Protein AF-A0A6I7LZE7-F1 (afdb_monomer)

Nearest PDB structures (foldseek):
  1yo7-assembly2_B  TM=4.443E-01  e=3.406E+00  Escherichia coli
  7uwd-assembly1_i  TM=3.257E-01  e=2.555E+00  Citrus x limon
  7uzf-assembly1_k  TM=2.254E-01  e=1.281E+00  Rattus norvegicus
  7n6g-assembly1_3I  TM=3.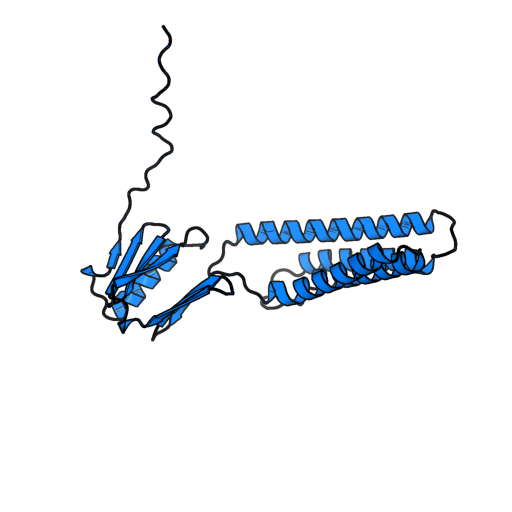207E-01  e=9.055E+00  Chlamydomonas reinhardtii

Sequence (224 aa):
MIFSDPARRKRAELLRHIQHALAALLLILAGYDGLASAAHRSLILSVLQIIIGSILIAIVILEKLRRHEGNGAFPLIDTGAAAMLVVEGLNRALHGSHIIQYLYYLTGILTFVMGFYFPRISFRRHFRLDNISLYYRKNPFKTFQIEWKKIKSISYNGFDILIADNIDRKFDINLKKTYDNDDICRRLFEFASTRGLDADQLIIEKTPHLDHAEAADDLLPSSQ

Solvent-accessible surface area (backbone atoms only — not comparable to full-atom values): 12570 Å² total; per-residue (Å²): 112,86,58,59,50,66,66,63,46,54,51,54,54,48,52,50,52,51,54,51,46,52,51,22,50,51,35,29,51,52,12,50,51,46,63,69,45,84,62,76,88,43,54,71,54,20,52,48,32,31,52,51,16,51,50,40,44,51,43,52,51,51,54,70,65,56,71,86,76,82,84,81,77,75,56,56,61,32,52,43,52,19,54,50,27,44,51,53,17,54,53,39,55,79,68,69,48,72,70,63,20,55,52,38,35,49,50,13,52,51,44,30,50,43,38,64,42,49,80,70,54,60,66,57,51,41,58,41,86,53,100,61,30,46,34,39,28,73,38,88,90,44,75,46,74,47,46,58,92,43,54,56,33,43,36,37,48,88,42,37,36,41,36,28,31,75,84,71,48,76,45,82,46,76,35,80,76,45,49,59,50,65,61,53,48,52,53,50,52,56,57,38,46,78,69,71,50,52,73,88,35,52,39,74,47,75,65,75,79,74,66,83,77,70,80,73,74,83,75,70,79,84,82,127

Foldseek 3Di:
DFFFDPVVVVVVVVVLLVVLLVVLVVLLVVLVVVVVPPPPPPVVLSVVSNVLSVQLNVVSVVVVVPPDDDDDDQLSNLVSQLVNLCSVLVVVVVVPPVPVSVVSNVVSVVSNCCSRCVVVQPQGFDWDDDLFWTWTDNGSVDIDIDGLVQWQAWEDAPQWIWTQGPVRDIDIDGNPRGPCPVVVLVVVVVSSVVVPDDPVRYHYPPPPPPPPVPPPPPPDDDDD

Radius of gyration: 26.71 Å; Cα contacts (8 Å, |Δi|>4): 255; chains: 1; bounding box: 59×41×75 Å

Secondary structure (DSSP, 8-state):
-----HHHHHHHHHHHHHHH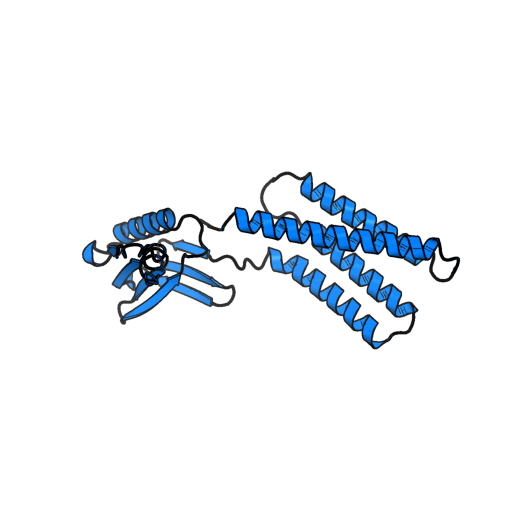HHHHHHHHHHHHHHHHS--GGGHHHHHHHHHHHHHHHHHHHHHHHS----S----HHHHHHHHHHHHHHHHHHHTT-HHHHHHHHHHHHHHHHHHHHTTTS----EEEE-SSEEEEEEETTEEEEEEGGGEEEEEEETTEEEEEETT--EEEEE-TTSS-HHHHHHHHHHHHHTTT--GGGEEE-------TTSTTSTT-----

Mean predicted aligned error: 12.11 Å

pLDDT: mean 76.32, std 13.71, range [42.06, 96.56]

Structure (mmCIF, N/CA/C/O backbone):
data_AF-A0A6I7LZE7-F1
#
_entry.id   AF-A0A6I7LZE7-F1
#
loop_
_atom_site.group_PDB
_atom_site.id
_atom_site.type_symbol
_atom_site.label_atom_id
_atom_site.label_alt_id
_atom_site.label_comp_id
_atom_site.label_asym_id
_atom_site.label_entity_id
_atom_site.label_seq_id
_atom_site.pdbx_PDB_ins_code
_atom_site.Cartn_x
_atom_site.Cartn_y
_atom_site.Cartn_z
_atom_site.occupancy
_atom_site.B_iso_or_equiv
_atom_site.auth_seq_id
_atom_site.auth_comp_id
_atom_site.auth_asym_id
_atom_site.auth_atom_id
_atom_site.pdbx_PDB_model_num
ATOM 1 N N . MET A 1 1 ? -16.130 2.995 6.672 1.00 46.50 1 MET A N 1
ATOM 2 C CA . MET A 1 1 ? -15.294 4.173 6.348 1.00 46.50 1 MET A CA 1
ATOM 3 C C . MET A 1 1 ? -13.833 3.735 6.387 1.00 46.50 1 MET A C 1
ATOM 5 O O . MET A 1 1 ? -13.516 2.909 7.229 1.00 46.50 1 MET A O 1
ATOM 9 N N . ILE A 1 2 ? -12.972 4.162 5.453 1.00 49.47 2 ILE A N 1
ATOM 10 C CA . ILE A 1 2 ? -11.587 3.654 5.337 1.00 49.47 2 ILE A CA 1
ATOM 11 C C . ILE A 1 2 ? -10.608 4.788 5.658 1.00 49.47 2 ILE A C 1
ATOM 13 O O . ILE A 1 2 ? -10.531 5.744 4.894 1.00 49.47 2 ILE A O 1
ATOM 17 N N . PHE A 1 3 ? -9.836 4.657 6.740 1.00 53.44 3 PHE A N 1
ATOM 18 C CA . PHE A 1 3 ? -8.863 5.663 7.177 1.00 53.44 3 PHE A CA 1
ATOM 19 C C . PHE A 1 3 ? -7.431 5.230 6.838 1.00 53.44 3 PHE A C 1
ATOM 21 O O . PHE A 1 3 ? -7.022 4.096 7.085 1.00 53.44 3 PHE A O 1
ATOM 28 N N . SER A 1 4 ? -6.655 6.124 6.233 1.00 56.72 4 SER A N 1
ATOM 29 C CA . SER A 1 4 ? -5.259 5.880 5.857 1.00 56.72 4 SER A CA 1
ATOM 30 C C . SER A 1 4 ? -4.510 7.200 5.730 1.00 56.72 4 SER A C 1
ATOM 32 O O . SER A 1 4 ? -5.039 8.102 5.088 1.00 56.72 4 SER A O 1
ATOM 34 N N . ASP A 1 5 ? -3.287 7.273 6.260 1.00 63.62 5 ASP A N 1
ATOM 35 C CA . ASP A 1 5 ? -2.417 8.458 6.221 1.00 63.62 5 ASP A CA 1
ATOM 36 C C . ASP A 1 5 ? -2.189 8.961 4.771 1.00 63.62 5 ASP A C 1
ATOM 38 O O . ASP A 1 5 ? -1.514 8.285 3.978 1.00 63.62 5 ASP A O 1
ATOM 42 N N . PRO A 1 6 ? -2.749 10.127 4.390 1.00 67.44 6 PRO A N 1
ATOM 43 C CA . PRO A 1 6 ? -2.637 10.653 3.033 1.00 67.44 6 PRO A CA 1
ATOM 44 C C . PRO A 1 6 ? -1.221 11.159 2.709 1.00 67.44 6 PRO A C 1
ATOM 46 O O . PRO A 1 6 ? -0.825 11.141 1.543 1.00 67.44 6 PRO A O 1
ATOM 49 N N . ALA A 1 7 ? -0.429 11.566 3.707 1.00 68.25 7 ALA A N 1
ATOM 50 C CA . ALA A 1 7 ? 0.912 12.108 3.498 1.00 68.25 7 ALA A CA 1
ATOM 51 C C . ALA A 1 7 ? 1.930 10.998 3.203 1.00 68.25 7 ALA A C 1
ATOM 53 O O . ALA A 1 7 ? 2.718 11.109 2.260 1.00 68.25 7 ALA A O 1
ATOM 54 N N . ARG A 1 8 ? 1.875 9.882 3.943 1.00 67.50 8 ARG A N 1
ATOM 55 C CA . ARG A 1 8 ? 2.703 8.697 3.642 1.00 67.50 8 ARG A CA 1
ATOM 56 C C . ARG A 1 8 ? 2.385 8.107 2.275 1.00 67.50 8 ARG A C 1
ATOM 58 O O . ARG A 1 8 ? 3.302 7.683 1.577 1.00 67.50 8 ARG A O 1
ATOM 65 N N . ARG A 1 9 ? 1.109 8.118 1.878 1.00 67.50 9 ARG A N 1
ATOM 66 C CA . ARG A 1 9 ? 0.682 7.681 0.542 1.00 67.50 9 ARG A CA 1
ATOM 67 C C . ARG A 1 9 ? 1.319 8.513 -0.553 1.00 67.50 9 ARG A C 1
ATOM 69 O O . ARG A 1 9 ? 1.987 7.944 -1.405 1.00 67.50 9 ARG A O 1
ATOM 76 N N . LYS A 1 10 ? 1.200 9.840 -0.464 1.00 71.75 10 LYS A N 1
ATOM 77 C CA . LYS A 1 10 ? 1.808 10.751 -1.441 1.00 71.75 10 LYS A CA 1
ATOM 78 C C . LYS A 1 10 ? 3.319 10.543 -1.555 1.00 71.75 10 LYS A C 1
ATOM 80 O O . LYS A 1 10 ? 3.842 10.532 -2.662 1.00 71.75 10 LYS A O 1
ATOM 85 N N . ARG A 1 11 ? 4.023 10.327 -0.435 1.00 73.31 11 ARG A N 1
ATOM 86 C CA . ARG A 1 11 ? 5.474 10.052 -0.444 1.00 73.31 11 ARG A CA 1
ATOM 87 C C . ARG A 1 11 ? 5.819 8.714 -1.099 1.00 73.31 11 ARG A C 1
ATOM 89 O O . ARG A 1 11 ? 6.715 8.673 -1.932 1.00 73.31 11 ARG A O 1
ATOM 96 N N . ALA A 1 12 ? 5.124 7.635 -0.742 1.00 72.75 12 ALA A N 1
ATOM 97 C CA . ALA A 1 12 ? 5.371 6.315 -1.324 1.00 72.75 12 ALA A CA 1
ATOM 98 C C . ALA A 1 12 ? 5.052 6.283 -2.829 1.00 72.75 12 ALA A C 1
ATOM 100 O O . ALA A 1 12 ? 5.802 5.710 -3.612 1.00 72.75 12 ALA A O 1
ATOM 101 N N . GLU A 1 13 ? 3.970 6.945 -3.231 1.00 73.94 13 GLU A N 1
ATOM 102 C CA . GLU A 1 13 ? 3.566 7.092 -4.627 1.00 73.94 13 GLU A CA 1
ATOM 103 C C . GLU A 1 13 ? 4.591 7.904 -5.430 1.00 73.94 13 GLU A C 1
ATOM 105 O O . GLU A 1 13 ? 5.007 7.481 -6.507 1.00 73.94 13 GLU A O 1
ATOM 110 N N . LEU A 1 14 ? 5.090 9.010 -4.865 1.00 75.00 14 LEU A N 1
ATOM 111 C CA . LEU A 1 14 ? 6.163 9.803 -5.465 1.00 75.00 14 LEU A CA 1
ATOM 112 C C . LEU A 1 14 ? 7.447 8.983 -5.650 1.00 75.00 14 LEU A C 1
ATOM 114 O O . LEU A 1 14 ? 8.025 8.998 -6.734 1.00 75.00 14 LEU A O 1
ATOM 118 N N . LEU A 1 15 ? 7.883 8.256 -4.615 1.00 76.00 15 LEU A N 1
ATOM 119 C CA . LEU A 1 15 ? 9.080 7.411 -4.687 1.00 76.00 15 LEU A CA 1
ATOM 120 C C . LEU A 1 15 ? 8.943 6.342 -5.773 1.00 76.00 15 LEU A C 1
ATOM 122 O O . LEU A 1 15 ? 9.879 6.131 -6.542 1.00 76.00 15 LEU A O 1
ATOM 126 N N . ARG A 1 16 ? 7.760 5.729 -5.889 1.00 74.81 16 ARG A N 1
ATOM 127 C CA . ARG A 1 16 ? 7.460 4.770 -6.953 1.00 74.81 16 ARG A CA 1
ATOM 128 C C . ARG A 1 16 ? 7.580 5.418 -8.336 1.00 74.81 16 ARG A C 1
ATOM 130 O O . ARG A 1 16 ? 8.282 4.889 -9.192 1.00 74.81 16 ARG A O 1
ATOM 137 N N . HIS A 1 17 ? 6.970 6.585 -8.551 1.00 74.75 17 HIS A N 1
ATOM 138 C CA . HIS A 1 17 ? 7.069 7.306 -9.828 1.00 74.75 17 HIS A CA 1
ATOM 139 C C . HIS A 1 17 ? 8.513 7.663 -10.195 1.00 74.75 17 HIS A C 1
ATOM 141 O O . HIS A 1 17 ? 8.907 7.488 -11.347 1.00 74.75 17 HIS A O 1
ATOM 147 N N . ILE A 1 18 ? 9.313 8.108 -9.222 1.00 76.12 18 ILE A N 1
ATOM 148 C CA . ILE A 1 18 ? 10.734 8.418 -9.428 1.00 76.12 18 ILE A CA 1
ATOM 149 C C . ILE A 1 18 ? 11.506 7.160 -9.836 1.00 76.12 18 ILE A C 1
ATOM 151 O O . ILE A 1 18 ? 12.268 7.202 -10.799 1.00 76.12 18 ILE A O 1
ATOM 155 N N . GLN A 1 19 ? 11.284 6.034 -9.151 1.00 76.19 19 GLN A N 1
ATOM 156 C CA . GLN A 1 19 ? 11.957 4.774 -9.462 1.00 76.19 19 GLN A CA 1
ATOM 157 C C . GLN A 1 19 ? 11.656 4.299 -10.892 1.00 76.19 19 GLN A C 1
ATOM 159 O O . GLN A 1 19 ? 12.574 3.906 -11.611 1.00 76.19 19 GLN A O 1
ATOM 164 N N . HIS A 1 20 ? 10.397 4.373 -11.336 1.00 74.75 20 HIS A N 1
ATOM 165 C CA . HIS A 1 20 ? 10.031 3.985 -12.703 1.00 74.75 20 HIS A CA 1
ATOM 166 C C . HIS A 1 20 ? 10.559 4.957 -13.759 1.00 74.75 20 HIS A C 1
ATOM 168 O O . HIS A 1 20 ? 11.027 4.510 -14.804 1.00 74.75 20 HIS A O 1
ATOM 174 N N . ALA A 1 21 ? 10.533 6.265 -13.491 1.00 77.00 21 ALA A N 1
ATOM 175 C CA . ALA A 1 21 ? 11.105 7.258 -14.396 1.00 77.00 21 ALA A CA 1
ATOM 176 C C . ALA A 1 21 ? 12.616 7.048 -14.578 1.00 77.00 21 ALA A C 1
ATOM 178 O O . ALA A 1 21 ? 13.113 7.109 -15.701 1.00 77.00 21 ALA A O 1
ATOM 179 N N . LEU A 1 22 ? 13.335 6.738 -13.492 1.00 77.62 22 LEU A N 1
ATOM 180 C CA . LEU A 1 22 ? 14.763 6.432 -13.541 1.00 77.62 22 LEU A CA 1
ATOM 181 C C . LEU A 1 22 ? 15.041 5.155 -14.345 1.00 77.62 22 LEU A C 1
ATOM 183 O O . LEU A 1 22 ? 15.927 5.153 -15.195 1.00 77.62 22 LEU A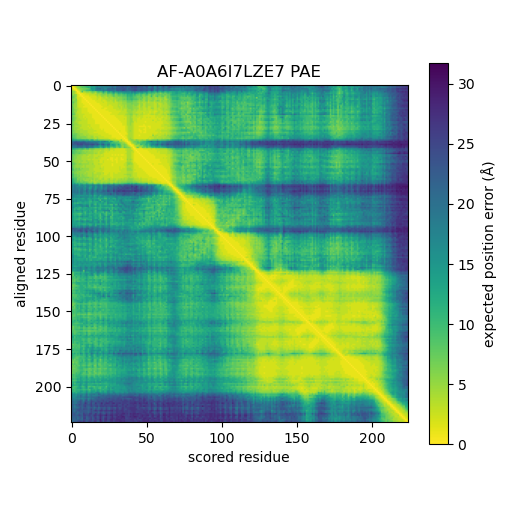 O 1
ATOM 187 N N . ALA A 1 23 ? 14.267 4.089 -14.119 1.00 77.44 23 ALA A N 1
ATOM 188 C CA . ALA A 1 23 ? 14.397 2.847 -14.878 1.00 77.44 23 ALA A CA 1
ATOM 189 C C . ALA A 1 23 ? 14.150 3.068 -16.381 1.00 77.44 23 ALA A C 1
ATOM 191 O O . ALA A 1 23 ? 14.946 2.631 -17.209 1.00 77.44 23 ALA A O 1
ATOM 192 N N . ALA A 1 24 ? 13.094 3.805 -16.733 1.00 78.75 24 ALA A N 1
ATOM 193 C CA . ALA A 1 24 ? 12.778 4.130 -18.119 1.00 78.75 24 ALA A CA 1
ATOM 194 C C . ALA A 1 24 ? 13.882 4.968 -18.785 1.00 78.75 24 ALA A C 1
ATOM 196 O O . ALA A 1 24 ? 14.253 4.696 -19.925 1.00 78.75 24 ALA A O 1
ATOM 197 N N . LEU A 1 25 ? 14.453 5.939 -18.065 1.00 82.50 25 LEU A N 1
ATOM 198 C CA . LEU A 1 25 ? 15.575 6.744 -18.550 1.00 82.50 25 LEU A CA 1
ATOM 199 C C . LEU A 1 25 ? 16.818 5.886 -18.819 1.00 82.50 25 LEU A C 1
ATOM 201 O O . LEU A 1 25 ? 17.429 6.014 -19.877 1.00 82.50 25 LEU A O 1
ATOM 205 N N . LEU A 1 26 ? 17.168 4.987 -17.894 1.00 80.75 26 LEU A N 1
ATOM 206 C CA . LEU A 1 26 ? 18.291 4.063 -18.072 1.00 80.75 26 LEU A CA 1
ATOM 207 C C . LEU A 1 26 ? 18.084 3.136 -19.278 1.00 80.75 26 LEU A C 1
ATOM 209 O O . LEU A 1 26 ? 19.039 2.874 -20.006 1.00 80.75 26 LEU A O 1
ATOM 213 N N . LEU A 1 27 ? 16.849 2.690 -19.536 1.00 80.06 27 LEU A N 1
ATOM 214 C CA . LEU A 1 27 ? 16.526 1.874 -20.709 1.00 80.06 27 LEU A CA 1
ATOM 215 C C . LEU A 1 27 ? 16.727 2.642 -22.024 1.00 80.06 27 LEU A C 1
ATOM 217 O O . LEU A 1 27 ? 17.282 2.095 -22.974 1.00 80.06 27 LEU A O 1
ATOM 221 N N . ILE A 1 28 ? 16.308 3.911 -22.074 1.00 83.56 28 ILE A N 1
ATOM 222 C CA . ILE A 1 28 ? 16.521 4.771 -23.248 1.00 83.56 28 ILE A CA 1
ATOM 223 C C . ILE A 1 28 ? 18.016 4.979 -23.485 1.00 83.56 28 ILE A C 1
ATOM 225 O O . ILE A 1 28 ? 18.467 4.866 -24.621 1.00 83.56 28 ILE A O 1
ATOM 229 N N . LEU A 1 29 ? 18.786 5.254 -22.426 1.00 86.75 29 LEU A N 1
ATOM 230 C CA . LEU A 1 29 ? 20.236 5.437 -22.525 1.00 86.75 29 LEU A CA 1
ATOM 231 C C . LEU A 1 29 ? 20.937 4.166 -23.018 1.00 86.75 29 LEU A C 1
ATOM 233 O O . LEU A 1 29 ? 21.790 4.259 -23.895 1.00 86.75 29 LEU A O 1
ATOM 237 N N . ALA A 1 30 ? 20.541 2.990 -22.524 1.00 81.00 30 ALA A N 1
ATOM 238 C CA . ALA A 1 30 ? 21.069 1.711 -22.998 1.00 81.00 30 ALA A CA 1
ATOM 239 C C . ALA A 1 30 ? 20.742 1.462 -24.481 1.00 81.00 30 ALA A C 1
ATOM 241 O O . ALA A 1 30 ? 21.606 1.035 -25.246 1.00 81.00 30 ALA A O 1
ATOM 242 N N . GLY A 1 31 ? 19.516 1.782 -24.909 1.00 82.12 31 GLY A N 1
ATOM 243 C CA . GLY A 1 31 ? 19.130 1.701 -26.316 1.00 82.12 31 GLY A CA 1
ATOM 244 C C . GLY A 1 31 ? 19.907 2.687 -27.193 1.00 82.12 31 GLY A C 1
ATOM 245 O O . GLY A 1 31 ? 20.348 2.322 -28.279 1.00 82.12 31 GLY A O 1
ATOM 246 N N . TYR A 1 32 ? 20.136 3.912 -26.712 1.00 90.06 32 TYR A N 1
ATOM 247 C CA . TYR A 1 32 ? 20.928 4.922 -27.416 1.00 90.06 32 TYR A CA 1
ATOM 248 C C . TYR A 1 32 ? 22.394 4.498 -27.574 1.00 90.06 32 TYR A C 1
ATOM 250 O O . TYR A 1 32 ? 22.935 4.582 -28.674 1.00 90.06 32 TYR A O 1
ATOM 258 N N . ASP A 1 33 ? 23.016 3.980 -26.513 1.00 85.19 33 ASP A N 1
ATOM 259 C CA . ASP A 1 33 ? 24.385 3.453 -26.561 1.00 85.19 33 ASP A CA 1
ATOM 260 C C . ASP A 1 33 ? 24.499 2.261 -27.528 1.00 85.19 33 ASP A C 1
ATOM 262 O O . ASP A 1 33 ? 25.442 2.174 -28.315 1.00 85.19 33 ASP A O 1
ATOM 266 N N . GLY A 1 34 ? 23.479 1.396 -27.571 1.00 84.31 34 GLY A N 1
ATOM 267 C CA . GLY A 1 34 ? 23.383 0.305 -28.545 1.00 84.31 34 GLY A CA 1
ATOM 268 C C . GLY A 1 34 ? 23.203 0.755 -30.003 1.00 84.31 34 GLY A C 1
ATOM 269 O O . GLY A 1 34 ? 23.603 0.030 -30.909 1.00 84.31 34 GLY A O 1
ATOM 270 N N . LEU A 1 35 ? 22.633 1.943 -30.250 1.00 86.56 35 LEU A N 1
ATOM 271 C CA . LEU A 1 35 ? 22.595 2.555 -31.587 1.00 86.56 35 LEU A CA 1
ATOM 272 C C . LEU A 1 35 ? 23.923 3.233 -31.952 1.00 86.56 35 LEU A C 1
ATOM 274 O O . LEU A 1 35 ? 24.313 3.223 -33.118 1.00 86.56 35 LEU A O 1
ATOM 278 N N . ALA A 1 36 ? 24.591 3.848 -30.972 1.00 87.94 36 ALA A N 1
ATOM 279 C CA . ALA A 1 36 ? 25.844 4.576 -31.165 1.00 87.94 36 ALA A CA 1
ATOM 280 C C . ALA A 1 36 ? 27.039 3.634 -31.367 1.00 87.94 36 ALA A C 1
ATOM 282 O O . ALA A 1 36 ? 27.931 3.902 -32.176 1.00 87.94 36 ALA A O 1
ATOM 283 N N . SER A 1 37 ? 27.053 2.508 -30.659 1.00 82.25 37 SER A N 1
ATOM 284 C CA . SER A 1 37 ? 28.006 1.435 -30.897 1.00 82.25 37 SER A CA 1
ATOM 285 C C . SER A 1 37 ? 27.618 0.716 -32.195 1.00 82.25 37 SER A C 1
ATOM 287 O O . SER A 1 37 ? 26.578 0.078 -32.286 1.00 82.25 37 SER A O 1
ATOM 289 N N . ALA A 1 38 ? 28.452 0.811 -33.237 1.00 61.88 38 ALA A N 1
ATOM 290 C CA . ALA A 1 38 ? 28.193 0.285 -34.590 1.00 61.88 38 ALA A CA 1
ATOM 291 C C . ALA A 1 38 ? 28.058 -1.260 -34.689 1.00 61.88 38 ALA A C 1
ATOM 293 O O . ALA A 1 38 ? 28.154 -1.844 -35.774 1.00 61.88 38 ALA A O 1
ATOM 294 N N . ALA A 1 39 ? 27.826 -1.946 -33.571 1.00 65.75 39 ALA A N 1
ATOM 295 C CA . ALA A 1 39 ? 27.522 -3.361 -33.487 1.00 65.75 39 ALA A CA 1
ATOM 296 C C . ALA A 1 39 ? 26.114 -3.630 -34.053 1.00 65.75 39 ALA A C 1
ATOM 298 O O . ALA A 1 39 ? 25.122 -3.710 -33.337 1.00 65.75 39 ALA A O 1
ATOM 299 N N . HIS A 1 40 ? 26.035 -3.836 -35.370 1.00 57.94 40 HIS A N 1
ATOM 300 C CA . HIS A 1 40 ? 24.809 -4.067 -36.153 1.00 57.94 40 HIS A CA 1
ATOM 301 C C . HIS A 1 40 ? 23.903 -5.218 -35.662 1.00 57.94 40 HIS A C 1
ATOM 303 O O . HIS A 1 40 ? 22.800 -5.397 -36.175 1.00 57.94 40 HIS A O 1
ATOM 309 N N . ARG A 1 41 ? 24.337 -6.030 -34.690 1.00 57.91 41 ARG A N 1
ATOM 310 C CA . ARG A 1 41 ? 23.642 -7.260 -34.291 1.00 57.91 41 ARG A CA 1
ATOM 311 C C . ARG A 1 41 ? 22.339 -7.053 -33.520 1.00 57.91 41 ARG A C 1
ATOM 313 O O . ARG A 1 41 ? 21.616 -8.032 -33.367 1.00 57.91 41 ARG A O 1
ATOM 320 N N . SER A 1 42 ? 21.980 -5.841 -33.082 1.00 71.25 42 SER A N 1
ATOM 321 C CA . SER A 1 42 ? 20.675 -5.660 -32.425 1.00 71.25 42 SER A CA 1
ATOM 322 C C . SER A 1 42 ? 19.996 -4.297 -32.612 1.00 71.25 42 SER A C 1
ATOM 324 O O . SER A 1 42 ? 19.293 -3.839 -31.720 1.00 71.25 42 SER A O 1
ATOM 326 N N . LEU A 1 43 ? 20.105 -3.674 -33.794 1.00 82.50 43 LEU A N 1
ATOM 327 C CA . LEU A 1 43 ? 19.408 -2.405 -34.096 1.00 82.50 43 LEU A CA 1
ATOM 328 C C . LEU A 1 43 ? 17.921 -2.422 -33.693 1.00 82.50 43 LEU A C 1
ATOM 330 O O . LEU A 1 43 ? 17.429 -1.484 -33.072 1.00 82.50 43 LEU A O 1
ATOM 334 N N . ILE A 1 44 ? 17.221 -3.524 -33.987 1.00 80.56 44 ILE A N 1
ATOM 335 C CA . ILE A 1 44 ? 15.803 -3.720 -33.638 1.00 80.56 44 ILE A CA 1
ATOM 336 C C . ILE A 1 44 ? 15.582 -3.601 -32.126 1.00 80.56 44 ILE A C 1
ATOM 338 O O . ILE A 1 44 ? 14.610 -3.003 -31.675 1.00 80.56 44 ILE A O 1
ATOM 342 N N . LEU A 1 45 ? 16.489 -4.164 -31.340 1.00 77.19 45 LEU A N 1
ATOM 343 C CA . LEU A 1 45 ? 16.371 -4.243 -29.895 1.00 77.19 45 LEU A CA 1
ATOM 344 C C . LEU A 1 45 ? 16.671 -2.907 -29.226 1.00 77.19 45 LEU A C 1
ATOM 346 O O . LEU A 1 45 ? 15.933 -2.500 -28.335 1.00 77.19 45 LEU A O 1
ATOM 350 N N . SER A 1 46 ? 17.694 -2.201 -29.704 1.00 83.94 46 SER A N 1
ATOM 351 C CA . SER A 1 46 ? 18.015 -0.840 -29.276 1.00 83.94 46 SER A CA 1
ATOM 352 C C . SER A 1 46 ? 16.862 0.128 -29.559 1.00 83.94 46 SER A C 1
ATOM 354 O O . SER A 1 46 ? 16.464 0.893 -28.680 1.00 83.94 46 SER A O 1
ATOM 356 N N . VAL A 1 47 ? 16.243 0.038 -30.744 1.00 84.94 47 VAL A N 1
ATOM 357 C CA . VAL A 1 47 ? 15.035 0.812 -31.081 1.00 84.94 47 VAL A CA 1
ATOM 358 C C . VAL A 1 47 ? 13.880 0.459 -30.142 1.00 84.94 47 VAL A C 1
ATOM 360 O O . VAL A 1 47 ? 13.202 1.348 -29.629 1.00 84.94 47 VAL A O 1
ATOM 363 N N . LEU A 1 48 ? 13.671 -0.828 -29.868 1.00 77.19 48 LEU A N 1
ATOM 364 C CA . LEU A 1 48 ? 12.582 -1.296 -29.014 1.00 77.19 48 LEU A CA 1
ATOM 365 C C . LEU A 1 48 ? 12.767 -0.864 -27.546 1.00 77.19 48 LEU A C 1
ATOM 367 O O . LEU A 1 48 ? 11.794 -0.482 -26.899 1.00 77.19 48 LEU A O 1
ATOM 371 N N . GLN A 1 49 ? 14.004 -0.829 -27.041 1.00 81.06 49 GLN A N 1
ATOM 372 C CA . GLN A 1 49 ? 14.344 -0.273 -25.724 1.00 81.06 49 GLN A CA 1
ATOM 373 C C . GLN A 1 49 ? 14.005 1.217 -25.621 1.00 81.06 49 GLN A C 1
ATOM 375 O O . GLN A 1 49 ? 13.369 1.631 -24.650 1.00 81.06 49 GLN A O 1
ATOM 380 N N . ILE A 1 50 ? 14.365 2.010 -26.635 1.00 84.06 50 ILE A N 1
ATOM 381 C CA . ILE A 1 50 ? 14.028 3.439 -26.682 1.00 84.06 50 ILE A CA 1
ATOM 382 C C . ILE A 1 50 ? 12.510 3.617 -26.706 1.00 84.06 50 ILE A C 1
ATOM 384 O O . ILE A 1 50 ? 11.980 4.353 -25.879 1.00 84.06 50 ILE A O 1
ATOM 388 N N . ILE A 1 51 ? 11.800 2.900 -27.585 1.00 81.00 51 ILE A N 1
ATOM 389 C CA . ILE A 1 51 ? 10.336 2.986 -27.697 1.00 81.00 51 ILE A CA 1
ATOM 390 C C . ILE A 1 51 ? 9.667 2.662 -26.356 1.00 81.00 51 ILE A C 1
ATOM 392 O O . ILE A 1 51 ? 8.825 3.428 -25.892 1.00 81.00 51 ILE A O 1
ATOM 396 N N . ILE A 1 52 ? 10.047 1.561 -25.703 1.00 78.38 52 ILE A N 1
ATOM 397 C CA . ILE A 1 52 ? 9.442 1.156 -24.426 1.00 78.38 52 ILE A CA 1
ATOM 398 C C . ILE A 1 52 ? 9.766 2.145 -23.314 1.00 78.38 52 ILE A C 1
ATOM 400 O O . ILE A 1 52 ? 8.873 2.510 -22.549 1.00 78.38 52 ILE A O 1
ATOM 404 N N . GLY A 1 53 ? 11.013 2.609 -23.233 1.00 76.25 53 GLY A N 1
ATOM 405 C CA . GLY A 1 53 ? 11.409 3.611 -22.252 1.00 76.25 53 GLY A CA 1
ATOM 406 C C . GLY A 1 53 ? 10.642 4.920 -22.450 1.00 76.25 53 GLY A C 1
ATOM 407 O O . GLY A 1 53 ? 10.126 5.490 -21.489 1.00 76.25 53 GLY A O 1
ATOM 408 N N . SER A 1 54 ? 10.465 5.361 -23.699 1.00 82.81 54 SER A N 1
ATOM 409 C CA . SER A 1 54 ? 9.655 6.536 -24.029 1.00 82.81 54 SER A CA 1
ATOM 410 C C . SER A 1 54 ? 8.179 6.345 -23.672 1.00 82.81 54 SER A C 1
ATOM 412 O O . SER A 1 54 ? 7.586 7.246 -23.079 1.00 82.81 54 SER A O 1
ATOM 414 N N . ILE A 1 55 ? 7.591 5.177 -23.961 1.00 79.81 55 ILE A N 1
ATOM 415 C CA . ILE A 1 55 ? 6.210 4.844 -23.569 1.00 79.81 55 ILE A CA 1
ATOM 416 C C . ILE A 1 55 ? 6.060 4.891 -22.045 1.00 79.81 55 ILE A C 1
ATOM 418 O O . ILE A 1 55 ? 5.097 5.467 -21.545 1.00 79.81 55 ILE A O 1
ATOM 422 N N . LEU A 1 56 ? 7.017 4.342 -21.297 1.00 76.00 56 LEU A N 1
ATOM 423 C CA . LEU A 1 56 ? 7.017 4.374 -19.836 1.00 76.00 56 LEU A CA 1
ATOM 424 C C . LEU A 1 56 ? 7.045 5.801 -19.279 1.00 76.00 56 LEU A C 1
ATOM 426 O O . LEU A 1 56 ? 6.244 6.133 -18.405 1.00 76.00 56 LEU A O 1
ATOM 430 N N . ILE A 1 57 ? 7.923 6.661 -19.803 1.00 78.25 57 ILE A N 1
ATOM 431 C CA . ILE A 1 57 ? 7.974 8.078 -19.413 1.00 78.25 57 ILE A CA 1
ATOM 432 C C . ILE A 1 57 ? 6.650 8.770 -19.748 1.00 78.25 57 ILE A C 1
ATOM 434 O O . ILE A 1 57 ? 6.099 9.477 -18.902 1.00 78.25 57 ILE A O 1
ATOM 438 N N . ALA A 1 58 ? 6.108 8.537 -20.947 1.00 79.31 58 ALA A N 1
ATOM 439 C CA . ALA A 1 58 ? 4.826 9.096 -21.359 1.00 79.31 58 ALA A CA 1
ATOM 440 C C . ALA A 1 58 ? 3.696 8.664 -20.413 1.00 79.31 58 ALA A C 1
ATOM 442 O O . ALA A 1 58 ? 2.906 9.503 -19.992 1.00 79.31 58 ALA A O 1
ATOM 443 N N . ILE A 1 59 ? 3.656 7.392 -20.006 1.00 76.19 59 ILE A N 1
ATOM 444 C CA . ILE A 1 59 ? 2.689 6.871 -19.035 1.00 76.19 59 ILE A CA 1
ATOM 445 C C . ILE A 1 59 ? 2.825 7.575 -17.679 1.00 76.19 59 ILE A C 1
ATOM 447 O O . ILE A 1 59 ? 1.817 8.020 -17.140 1.00 76.19 59 ILE A O 1
ATOM 451 N N . VAL A 1 60 ? 4.041 7.730 -17.141 1.00 74.31 60 VAL A N 1
ATOM 452 C CA . VAL A 1 60 ? 4.265 8.429 -15.858 1.00 74.31 60 VAL A CA 1
ATOM 453 C C . VAL A 1 60 ? 3.786 9.884 -15.934 1.00 74.31 60 VAL A C 1
ATOM 455 O O . VAL A 1 60 ? 3.152 10.383 -15.002 1.00 74.31 60 VAL A O 1
ATOM 458 N N . ILE A 1 61 ? 4.056 10.570 -17.049 1.00 79.12 61 ILE A N 1
ATOM 459 C CA . ILE A 1 61 ? 3.590 11.943 -17.282 1.00 79.12 61 ILE A CA 1
ATOM 460 C C . ILE A 1 61 ? 2.062 11.980 -17.375 1.00 79.12 61 ILE A C 1
ATOM 462 O O . ILE A 1 61 ? 1.435 12.799 -16.706 1.00 79.12 61 ILE A O 1
ATOM 466 N N . LEU A 1 62 ? 1.452 11.085 -18.156 1.00 77.50 62 LEU A N 1
ATOM 467 C CA . LEU A 1 62 ? 0.000 10.996 -18.315 1.00 77.50 62 LEU A CA 1
ATOM 468 C C . LEU A 1 62 ? -0.703 10.663 -16.996 1.00 77.50 62 LEU A C 1
ATOM 470 O O . LEU A 1 62 ? -1.754 11.233 -16.719 1.00 77.50 62 LEU A O 1
ATOM 474 N N . GLU A 1 63 ? -0.126 9.799 -16.161 1.00 73.69 63 GLU A N 1
ATOM 475 C CA . GLU A 1 63 ? -0.656 9.465 -14.836 1.00 73.69 63 GLU A CA 1
ATOM 476 C C . GLU A 1 63 ? -0.559 10.662 -13.880 1.00 73.69 63 GLU A C 1
ATOM 478 O O . GLU A 1 63 ? -1.516 10.962 -13.171 1.00 73.69 63 GLU A O 1
ATOM 483 N N . LYS A 1 64 ? 0.532 11.438 -13.940 1.00 72.56 64 LYS A N 1
ATOM 484 C CA . LYS A 1 64 ? 0.666 12.696 -13.186 1.00 72.56 64 LYS A CA 1
ATOM 485 C C . LYS A 1 64 ? -0.304 13.785 -13.668 1.00 72.56 64 LYS A C 1
ATOM 487 O O . LYS A 1 64 ? -0.756 14.602 -12.864 1.00 72.56 64 LYS A O 1
ATOM 492 N N . LEU A 1 65 ? -0.600 13.827 -14.969 1.00 76.19 65 LEU A N 1
ATOM 493 C CA . LEU A 1 65 ? -1.538 14.779 -15.574 1.00 76.19 65 LEU A CA 1
ATOM 494 C C . LEU A 1 65 ? -3.003 14.381 -15.354 1.00 76.19 65 LEU A C 1
ATOM 496 O O . LEU A 1 65 ? -3.850 15.264 -15.214 1.00 76.19 65 LEU A O 1
ATOM 500 N N . ARG A 1 66 ? -3.305 13.079 -15.259 1.00 73.12 66 ARG A N 1
ATOM 501 C CA . ARG A 1 66 ? -4.607 12.550 -14.830 1.00 73.12 66 ARG A CA 1
ATOM 502 C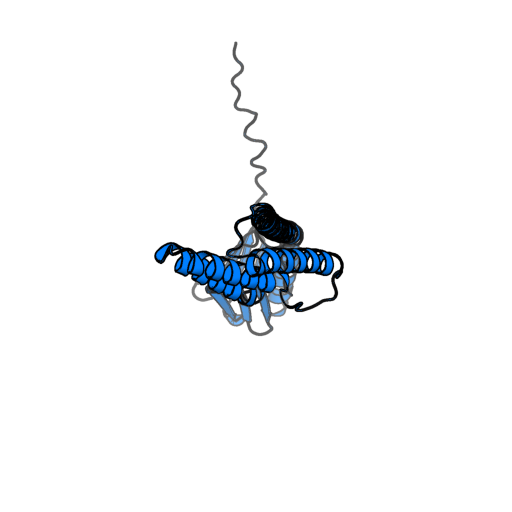 C . ARG A 1 66 ? -4.818 12.842 -13.345 1.00 73.12 66 ARG A C 1
ATOM 504 O O . ARG A 1 66 ? -4.628 12.007 -12.467 1.00 73.12 66 ARG A O 1
ATOM 511 N N . ARG A 1 67 ? -5.236 14.071 -13.054 1.00 54.16 67 ARG A N 1
ATOM 512 C CA . ARG A 1 67 ? -5.665 14.483 -11.719 1.00 54.16 67 ARG A CA 1
ATOM 513 C C . ARG A 1 67 ? -6.895 13.671 -11.302 1.00 54.16 67 ARG A C 1
ATOM 515 O O . ARG A 1 67 ? -7.971 13.896 -11.827 1.00 54.16 67 ARG A O 1
ATOM 522 N N . HIS A 1 68 ? -6.721 12.778 -10.329 1.00 53.25 68 HIS A N 1
ATOM 523 C CA . HIS A 1 68 ? -7.712 12.455 -9.291 1.00 53.25 68 HIS A CA 1
ATOM 524 C C . HIS A 1 68 ? -9.195 12.316 -9.708 1.00 53.25 68 HIS A C 1
ATOM 526 O O . HIS A 1 68 ? -10.070 12.811 -9.002 1.00 53.25 68 HIS A O 1
ATOM 532 N N . GLU A 1 69 ? -9.516 11.573 -10.765 1.00 44.50 69 GLU A N 1
ATOM 533 C CA . GLU A 1 69 ? -10.890 11.085 -10.947 1.00 44.50 69 GLU A CA 1
ATOM 534 C C . GLU A 1 69 ? -10.981 9.649 -10.426 1.00 44.50 69 GLU A C 1
ATOM 536 O O . GLU A 1 69 ? -10.178 8.778 -10.760 1.00 44.50 69 GLU A O 1
ATOM 541 N N . GLY A 1 70 ? -11.870 9.469 -9.451 1.00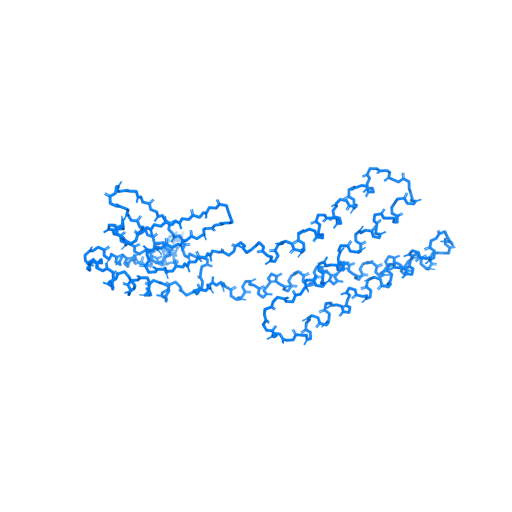 45.19 70 GLY A N 1
ATOM 542 C CA . GLY A 1 70 ? -11.852 8.365 -8.507 1.00 45.19 70 GLY A CA 1
ATOM 543 C C . GLY A 1 70 ? -11.998 6.973 -9.121 1.00 45.19 70 GLY A C 1
ATOM 544 O O . GLY A 1 70 ? -12.646 6.766 -10.137 1.00 45.19 70 GLY A O 1
ATOM 545 N N . ASN A 1 71 ? -11.466 6.012 -8.364 1.00 42.06 71 ASN A N 1
ATOM 546 C CA . ASN A 1 71 ? -11.669 4.568 -8.469 1.00 42.06 71 ASN A CA 1
ATOM 547 C C . ASN A 1 71 ? -11.044 3.864 -9.685 1.00 42.06 71 ASN A C 1
ATOM 549 O O . ASN A 1 71 ? -11.623 3.759 -10.757 1.00 42.06 71 ASN A O 1
ATOM 553 N N . GLY A 1 72 ? -9.905 3.213 -9.427 1.00 48.00 72 GLY A N 1
ATOM 554 C CA . GLY A 1 72 ? -9.507 2.019 -10.176 1.00 48.00 72 GLY A CA 1
ATOM 555 C C . GLY A 1 72 ? -8.834 2.270 -11.519 1.00 48.00 72 GLY A C 1
ATOM 556 O O . GLY A 1 72 ? -9.057 1.498 -12.449 1.00 48.00 72 GLY A O 1
ATOM 557 N N . ALA A 1 73 ? -7.989 3.298 -11.631 1.00 51.84 73 ALA A N 1
ATOM 558 C CA . ALA A 1 73 ? -7.098 3.405 -12.780 1.00 51.84 73 ALA A CA 1
ATOM 559 C C . ALA A 1 73 ? -6.223 2.141 -12.866 1.00 51.84 73 ALA A C 1
ATOM 561 O O . ALA A 1 73 ? -5.585 1.738 -11.890 1.00 51.84 73 ALA A O 1
ATOM 562 N N . PHE A 1 74 ? -6.250 1.489 -14.030 1.00 55.91 74 PHE A N 1
ATOM 563 C CA . PHE A 1 74 ? -5.379 0.364 -14.347 1.00 55.91 74 PHE A CA 1
ATOM 564 C C . PHE A 1 74 ? -3.924 0.817 -14.141 1.00 55.91 74 PHE A C 1
ATOM 566 O O . PHE A 1 74 ? -3.585 1.894 -14.636 1.00 55.91 74 PHE A O 1
ATOM 573 N N . PRO A 1 75 ? -3.078 0.069 -13.408 1.00 63.41 75 PRO A N 1
ATOM 574 C CA . PRO A 1 75 ? -1.717 0.494 -13.096 1.00 63.41 75 PRO A CA 1
ATOM 575 C C . PRO A 1 75 ? -0.846 0.423 -14.360 1.00 63.41 75 PRO A C 1
ATOM 577 O O . PRO A 1 75 ? -0.136 -0.553 -14.618 1.00 63.41 75 PRO A O 1
ATOM 580 N N . LEU A 1 76 ? -0.953 1.458 -15.193 1.00 64.56 76 LEU A N 1
ATOM 581 C CA . LEU A 1 76 ? -0.268 1.585 -16.477 1.00 64.56 76 LEU A CA 1
ATOM 582 C C . LEU A 1 76 ? 1.250 1.582 -16.277 1.00 64.56 76 LEU A C 1
ATOM 584 O O . LEU A 1 76 ? 1.961 0.937 -17.044 1.00 64.56 76 LEU A O 1
ATOM 588 N N . ILE A 1 77 ? 1.734 2.229 -15.211 1.00 63.56 77 ILE A N 1
ATOM 589 C CA . ILE A 1 77 ? 3.157 2.243 -14.845 1.00 63.56 77 ILE A CA 1
ATOM 590 C C . ILE A 1 77 ? 3.677 0.829 -14.577 1.00 63.56 77 ILE A C 1
ATOM 592 O O . ILE A 1 77 ? 4.695 0.430 -15.143 1.00 63.56 77 ILE A O 1
ATOM 596 N N . ASP A 1 78 ? 2.965 0.046 -13.765 1.00 62.31 78 ASP A N 1
ATOM 597 C CA . ASP A 1 78 ? 3.417 -1.303 -13.424 1.00 62.31 78 ASP A CA 1
ATOM 598 C C . ASP A 1 78 ? 3.350 -2.250 -14.646 1.00 62.31 78 ASP A C 1
ATOM 600 O O . ASP A 1 78 ? 4.202 -3.123 -14.821 1.00 62.31 78 ASP A O 1
ATOM 604 N N . THR A 1 79 ? 2.385 -2.026 -15.548 1.00 63.56 79 THR A N 1
ATOM 605 C CA . THR A 1 79 ? 2.261 -2.755 -16.824 1.00 63.56 79 THR A CA 1
ATOM 606 C C . THR A 1 79 ? 3.424 -2.444 -17.772 1.00 63.56 79 THR A C 1
ATOM 608 O O . THR A 1 79 ? 3.991 -3.352 -18.380 1.00 63.56 79 THR A O 1
ATOM 611 N N . GLY A 1 80 ? 3.828 -1.175 -17.875 1.00 66.06 80 GLY A N 1
ATOM 612 C CA . GLY A 1 80 ? 4.996 -0.786 -18.666 1.00 66.06 80 GLY A CA 1
ATOM 613 C C . GLY A 1 80 ? 6.306 -1.332 -18.089 1.00 66.06 80 GLY A C 1
ATOM 614 O O . GLY A 1 80 ? 7.169 -1.783 -18.840 1.00 66.06 80 GLY A O 1
ATOM 615 N N . ALA A 1 81 ? 6.446 -1.354 -16.758 1.00 64.69 81 ALA A N 1
ATOM 616 C CA . ALA A 1 81 ? 7.641 -1.872 -16.090 1.00 64.69 81 ALA A CA 1
ATOM 617 C C . ALA A 1 81 ? 7.816 -3.380 -16.336 1.00 64.69 81 ALA A C 1
ATOM 619 O O . ALA A 1 81 ? 8.922 -3.856 -16.589 1.00 64.69 81 ALA A O 1
ATOM 620 N N . ALA A 1 82 ? 6.712 -4.126 -16.337 1.00 64.56 82 ALA A N 1
ATOM 621 C CA . ALA A 1 82 ? 6.706 -5.528 -16.724 1.00 64.56 82 ALA A CA 1
ATOM 622 C C . ALA A 1 82 ? 7.131 -5.752 -18.181 1.00 64.56 82 ALA A C 1
ATOM 624 O O . ALA A 1 82 ? 7.961 -6.621 -18.448 1.00 64.56 82 ALA A O 1
ATOM 625 N N . ALA A 1 83 ? 6.600 -4.957 -19.117 1.00 67.50 83 ALA A N 1
ATOM 626 C CA . ALA A 1 83 ? 6.969 -5.046 -20.528 1.00 67.50 83 ALA A CA 1
ATOM 627 C C . ALA A 1 83 ? 8.472 -4.781 -20.741 1.00 67.50 83 ALA A C 1
ATOM 629 O O . ALA A 1 83 ? 9.126 -5.504 -21.491 1.00 67.50 83 ALA A O 1
ATOM 630 N N . MET A 1 84 ? 9.037 -3.806 -20.021 1.00 70.00 84 MET A N 1
ATOM 631 C CA . MET A 1 84 ? 10.475 -3.522 -20.020 1.00 70.00 84 MET A CA 1
ATOM 632 C C . MET A 1 84 ? 11.309 -4.721 -19.550 1.00 70.00 84 MET A C 1
ATOM 634 O O . MET A 1 84 ? 12.256 -5.106 -20.234 1.00 70.00 84 MET A O 1
ATOM 638 N N . LEU A 1 85 ? 10.953 -5.343 -18.423 1.00 68.31 85 LEU A N 1
ATOM 639 C CA . LEU A 1 85 ? 11.696 -6.492 -17.889 1.00 68.31 85 LEU A CA 1
ATOM 640 C C . LEU A 1 85 ? 11.634 -7.714 -18.818 1.00 68.31 85 LEU A C 1
ATOM 642 O O . LEU A 1 85 ? 12.625 -8.429 -18.962 1.00 68.31 85 LEU A O 1
ATOM 646 N N . VAL A 1 86 ? 10.504 -7.928 -19.503 1.00 66.19 86 VAL A N 1
ATOM 647 C CA . VAL A 1 86 ? 10.374 -8.976 -20.531 1.00 66.19 86 VAL A CA 1
ATOM 648 C C . VAL A 1 86 ? 11.339 -8.728 -21.693 1.00 66.19 86 VAL A C 1
ATOM 650 O O . VAL A 1 86 ? 12.016 -9.655 -22.140 1.00 66.19 86 VAL A O 1
ATOM 653 N N . VAL A 1 87 ? 11.449 -7.482 -22.155 1.00 70.31 87 VAL A N 1
ATOM 654 C CA . VAL A 1 87 ? 12.356 -7.107 -23.249 1.00 70.31 87 VAL A CA 1
ATOM 655 C C . VAL A 1 87 ? 13.818 -7.204 -22.845 1.00 70.31 87 VAL A C 1
ATOM 657 O O . VAL A 1 87 ? 14.639 -7.676 -23.630 1.00 70.31 87 VAL A O 1
ATOM 660 N N . GLU A 1 88 ? 14.159 -6.824 -21.617 1.00 67.50 88 GLU A N 1
ATOM 661 C CA . GLU A 1 88 ? 15.515 -6.993 -21.105 1.00 67.50 88 GLU A CA 1
ATOM 662 C C . GLU A 1 88 ? 15.883 -8.479 -20.951 1.00 67.50 88 GLU A C 1
ATOM 664 O O . GLU A 1 88 ? 16.990 -8.882 -21.313 1.00 67.50 88 GLU A O 1
ATOM 669 N N . GLY A 1 89 ? 14.939 -9.314 -20.504 1.00 67.00 89 GLY A N 1
ATOM 670 C CA . GLY A 1 89 ? 15.092 -10.770 -20.478 1.00 67.00 89 GLY A CA 1
ATOM 671 C C . GLY A 1 89 ? 15.342 -11.359 -21.871 1.00 67.00 89 GLY A C 1
ATOM 672 O O . GLY A 1 89 ? 16.285 -12.130 -22.048 1.00 67.00 89 GLY A O 1
ATOM 673 N N . LEU A 1 90 ? 14.562 -10.939 -22.874 1.00 67.12 90 LEU A N 1
ATOM 674 C CA . LEU A 1 90 ? 14.744 -11.317 -24.284 1.00 67.12 90 LEU A CA 1
ATOM 675 C C . LEU A 1 90 ? 16.093 -10.854 -24.847 1.00 67.12 90 LEU A C 1
ATOM 677 O O . LEU A 1 90 ? 16.764 -11.623 -25.532 1.00 67.12 90 LEU A O 1
ATOM 681 N N . ASN A 1 91 ? 16.533 -9.634 -24.526 1.00 67.38 91 ASN A N 1
ATOM 682 C CA . ASN A 1 91 ? 17.850 -9.148 -24.933 1.00 67.38 91 ASN A CA 1
ATOM 683 C C . ASN A 1 91 ? 18.964 -10.029 -24.373 1.00 67.38 91 ASN A C 1
ATOM 685 O O . ASN A 1 91 ? 19.832 -10.508 -25.104 1.00 67.38 91 ASN A O 1
ATOM 689 N N . ARG A 1 92 ? 18.915 -10.297 -23.067 1.00 67.94 92 ARG A N 1
ATOM 690 C CA . ARG A 1 92 ? 19.911 -11.146 -22.421 1.00 67.94 92 ARG A CA 1
ATOM 691 C C . ARG A 1 92 ? 19.887 -12.548 -23.019 1.00 67.94 92 ARG A C 1
ATOM 693 O O . ARG A 1 92 ? 20.972 -13.099 -23.184 1.00 67.94 92 ARG A O 1
ATOM 700 N N . ALA A 1 93 ? 18.708 -13.085 -23.375 1.00 68.06 93 ALA A N 1
ATOM 701 C CA . ALA A 1 93 ? 18.516 -14.403 -24.003 1.00 68.06 93 ALA A CA 1
ATOM 702 C C . ALA A 1 93 ? 19.381 -14.584 -25.250 1.00 68.06 93 ALA A C 1
ATOM 704 O O . ALA A 1 93 ? 20.083 -15.586 -25.389 1.00 68.06 93 ALA A O 1
ATOM 705 N N . LEU A 1 94 ? 19.410 -13.556 -26.094 1.00 69.12 94 LEU A N 1
ATOM 706 C CA . LEU A 1 94 ? 20.176 -13.534 -27.337 1.00 69.12 94 LEU A CA 1
ATOM 707 C C . LEU A 1 94 ? 21.701 -13.480 -27.120 1.00 69.12 94 LEU A C 1
ATOM 709 O O . LEU A 1 94 ? 22.451 -13.841 -28.022 1.00 69.12 94 LEU A O 1
ATOM 713 N N . HIS A 1 95 ? 22.166 -13.085 -25.929 1.00 68.06 95 HIS A N 1
ATOM 714 C CA . HIS A 1 95 ? 23.586 -12.905 -25.593 1.00 68.06 95 HIS A CA 1
ATOM 715 C C . HIS A 1 95 ? 24.185 -14.043 -24.730 1.00 68.06 95 HIS A C 1
ATOM 717 O O . HIS A 1 95 ? 25.292 -13.911 -24.215 1.00 68.06 95 HIS A O 1
ATOM 723 N N . GLY A 1 96 ? 23.488 -15.180 -24.574 1.00 65.06 96 GLY A N 1
ATOM 724 C CA . GLY A 1 96 ? 24.090 -16.448 -24.111 1.00 65.06 96 GLY A CA 1
ATOM 725 C C . GLY A 1 96 ? 24.308 -16.645 -22.598 1.00 65.06 96 GLY A C 1
ATOM 726 O O . GLY A 1 96 ? 24.839 -17.672 -22.187 1.00 65.06 96 GLY A O 1
ATOM 727 N N . SER A 1 97 ? 23.882 -15.721 -21.734 1.00 61.06 97 SER A N 1
ATOM 728 C CA . SER A 1 97 ? 23.945 -15.898 -20.270 1.00 61.06 97 SER A CA 1
ATOM 729 C C . SER A 1 97 ? 22.736 -16.664 -19.701 1.00 61.06 97 SER A C 1
ATOM 731 O O . SER A 1 97 ? 21.800 -16.068 -19.170 1.00 61.06 97 SER A O 1
ATOM 733 N N . HIS A 1 98 ? 22.746 -17.996 -19.788 1.00 65.94 98 HIS A N 1
ATOM 734 C CA . HIS A 1 98 ? 21.561 -18.824 -19.511 1.00 65.94 98 HIS A CA 1
ATOM 735 C C . HIS A 1 98 ? 20.893 -18.597 -18.137 1.00 65.94 98 HIS A C 1
ATOM 737 O O . HIS A 1 98 ? 19.679 -18.460 -18.075 1.00 65.94 98 HIS A O 1
ATOM 743 N N . ILE A 1 99 ? 21.634 -18.500 -17.027 1.00 73.06 99 ILE A N 1
ATOM 744 C CA . ILE A 1 99 ? 21.025 -18.378 -15.680 1.00 73.06 99 ILE A CA 1
ATOM 745 C C . ILE A 1 99 ? 20.494 -16.968 -15.388 1.00 73.06 99 ILE A C 1
ATOM 747 O O . ILE A 1 99 ? 19.424 -16.811 -14.798 1.00 73.06 99 ILE A O 1
ATOM 751 N N . ILE A 1 100 ? 21.221 -15.931 -15.809 1.00 69.00 100 ILE A N 1
ATOM 752 C CA . ILE A 1 100 ? 20.851 -14.540 -15.512 1.00 69.00 100 ILE A CA 1
ATOM 753 C C . ILE A 1 100 ? 19.569 -14.167 -16.271 1.00 69.00 100 ILE A C 1
ATOM 755 O O . ILE A 1 100 ? 18.722 -13.455 -15.743 1.00 69.00 100 ILE A O 1
ATOM 759 N N . GLN A 1 101 ? 19.368 -14.704 -17.472 1.00 66.06 101 GLN A N 1
ATOM 760 C CA . GLN A 1 101 ? 18.174 -14.471 -18.291 1.00 66.06 101 GLN A CA 1
ATOM 761 C C . GLN A 1 101 ? 16.870 -14.876 -17.596 1.00 66.06 101 GLN A C 1
ATOM 763 O O . GLN A 1 101 ? 15.930 -14.081 -17.541 1.00 66.06 101 GLN A O 1
ATOM 768 N N . TYR A 1 102 ? 16.817 -16.087 -17.031 1.00 66.50 102 TYR A N 1
ATOM 769 C CA . TYR A 1 102 ? 15.620 -16.579 -16.346 1.00 66.50 102 TYR A CA 1
ATOM 770 C C . TYR A 1 102 ? 15.294 -15.759 -15.099 1.00 66.50 102 TYR A C 1
ATOM 772 O O . TYR A 1 102 ? 14.120 -15.536 -14.814 1.00 66.50 102 TYR A O 1
ATOM 780 N N . LEU A 1 103 ? 16.311 -15.256 -14.391 1.00 69.88 103 LEU A N 1
ATOM 781 C CA . LEU A 1 103 ? 16.115 -14.365 -13.247 1.00 69.88 103 LEU A CA 1
ATOM 782 C C . LEU A 1 103 ? 15.482 -13.033 -13.666 1.00 69.88 103 LEU A C 1
ATOM 784 O O . LEU A 1 103 ? 14.540 -12.599 -13.012 1.00 69.88 103 LEU A O 1
ATOM 788 N N . TYR A 1 104 ? 15.933 -12.421 -14.766 1.00 66.94 104 TYR A N 1
ATOM 789 C CA . TYR A 1 104 ? 15.340 -11.179 -15.291 1.00 66.94 104 TYR A CA 1
ATOM 790 C C . TYR A 1 104 ? 13.912 -11.379 -15.813 1.00 66.94 104 TYR A C 1
ATOM 792 O O . TYR A 1 104 ? 13.037 -10.540 -15.606 1.00 66.94 104 TYR A O 1
ATOM 800 N N . TYR A 1 105 ? 13.651 -12.516 -16.456 1.00 65.00 105 TYR A N 1
ATOM 801 C CA . TYR A 1 105 ? 12.305 -12.860 -16.900 1.00 65.00 105 TYR A CA 1
ATOM 802 C C . TYR A 1 105 ? 11.363 -13.103 -15.711 1.00 65.00 105 TYR A C 1
ATOM 804 O O . TYR A 1 105 ? 10.247 -12.581 -15.675 1.00 65.00 105 TYR A O 1
ATOM 812 N N . LEU A 1 106 ? 11.833 -13.835 -14.694 1.00 69.06 106 LEU A N 1
ATOM 813 C CA . LEU A 1 106 ? 11.083 -14.096 -13.470 1.00 69.06 106 LEU A CA 1
ATOM 814 C C . LEU A 1 106 ? 10.805 -12.806 -12.700 1.00 69.06 106 LEU A C 1
ATOM 816 O O . LEU A 1 106 ? 9.670 -12.613 -12.275 1.00 69.06 106 LEU A O 1
ATOM 820 N N . THR A 1 107 ? 11.783 -11.907 -12.544 1.00 69.88 107 THR A N 1
ATOM 821 C CA . THR A 1 107 ? 11.553 -10.599 -11.911 1.00 69.88 107 THR A CA 1
ATOM 822 C C . THR A 1 107 ? 10.577 -9.755 -12.721 1.00 69.88 107 THR A C 1
ATOM 824 O O . THR A 1 107 ? 9.744 -9.085 -12.114 1.00 69.88 107 THR A O 1
ATOM 827 N N . GLY A 1 108 ? 10.590 -9.840 -14.055 1.00 67.50 108 GLY A N 1
ATOM 828 C CA . GLY A 1 108 ? 9.575 -9.243 -14.927 1.00 67.50 108 GLY A CA 1
ATOM 829 C C . GLY A 1 108 ? 8.165 -9.724 -14.632 1.00 67.50 108 GLY A C 1
ATOM 830 O O . GLY A 1 108 ? 7.279 -8.913 -14.354 1.00 67.50 108 GLY A O 1
ATOM 831 N N . ILE A 1 109 ? 7.970 -11.041 -14.605 1.00 67.44 109 ILE A N 1
ATOM 832 C CA . ILE A 1 109 ? 6.683 -11.652 -14.258 1.00 67.44 109 ILE A CA 1
ATOM 833 C C . ILE A 1 109 ? 6.273 -11.280 -12.833 1.00 67.44 109 ILE A C 1
ATOM 835 O O . ILE A 1 109 ? 5.132 -10.884 -12.610 1.00 67.44 109 ILE A O 1
ATOM 839 N N . LEU A 1 110 ? 7.183 -11.367 -11.862 1.00 68.44 110 LEU A N 1
ATOM 840 C CA . LEU A 1 110 ? 6.883 -11.043 -10.468 1.00 68.44 110 LEU A CA 1
ATOM 841 C C . LEU A 1 110 ? 6.490 -9.575 -10.310 1.00 68.44 110 LEU A C 1
ATOM 843 O O . LEU A 1 110 ? 5.549 -9.273 -9.584 1.00 68.44 110 LEU A O 1
ATOM 847 N N . THR A 1 111 ? 7.179 -8.674 -11.010 1.00 70.31 111 THR A N 1
ATOM 848 C CA . THR A 1 111 ? 6.879 -7.238 -11.018 1.00 70.31 111 THR A CA 1
ATOM 849 C C . THR A 1 111 ? 5.536 -6.972 -11.683 1.00 70.31 111 THR A C 1
ATOM 851 O O . THR A 1 111 ? 4.764 -6.180 -11.157 1.00 70.31 111 THR A O 1
ATOM 854 N N . PHE A 1 112 ? 5.195 -7.679 -12.765 1.00 65.75 112 PHE A N 1
ATOM 855 C CA . PHE A 1 112 ? 3.872 -7.602 -13.390 1.00 65.75 112 PHE A CA 1
ATOM 856 C C . PHE A 1 112 ? 2.761 -8.059 -12.445 1.00 65.75 112 PHE A C 1
ATOM 858 O O . PHE A 1 112 ? 1.771 -7.359 -12.237 1.00 65.75 112 PHE A O 1
ATOM 865 N N . VAL A 1 113 ? 2.941 -9.235 -11.839 1.00 68.38 113 VAL A N 1
ATOM 866 C CA . VAL A 1 113 ? 1.988 -9.834 -10.902 1.00 68.38 113 VAL A CA 1
ATOM 867 C C . VAL A 1 113 ? 1.834 -8.926 -9.685 1.00 68.38 113 VAL A C 1
ATOM 869 O O . VAL A 1 113 ? 0.714 -8.605 -9.305 1.00 68.38 113 VAL A O 1
ATOM 872 N N . MET A 1 114 ? 2.929 -8.433 -9.105 1.00 65.44 114 MET A N 1
ATOM 873 C CA . MET A 1 114 ? 2.873 -7.451 -8.022 1.00 65.44 114 MET A CA 1
ATOM 874 C C . MET A 1 114 ? 2.197 -6.159 -8.483 1.00 65.44 114 MET A C 1
ATOM 876 O O . MET A 1 114 ? 1.290 -5.687 -7.820 1.00 65.44 114 MET A O 1
ATOM 880 N N . GLY A 1 115 ? 2.530 -5.619 -9.645 1.00 64.00 115 GLY A N 1
ATOM 881 C CA . GLY A 1 115 ? 1.870 -4.448 -10.214 1.00 64.00 115 GLY A CA 1
ATOM 882 C C . GLY A 1 115 ? 0.354 -4.578 -10.325 1.00 64.00 115 GLY A C 1
ATOM 883 O O . GLY A 1 115 ? -0.396 -3.670 -9.982 1.00 64.00 115 GLY A O 1
ATOM 884 N N . PHE A 1 116 ? -0.114 -5.747 -10.754 1.00 63.25 116 PHE A N 1
ATOM 885 C CA . P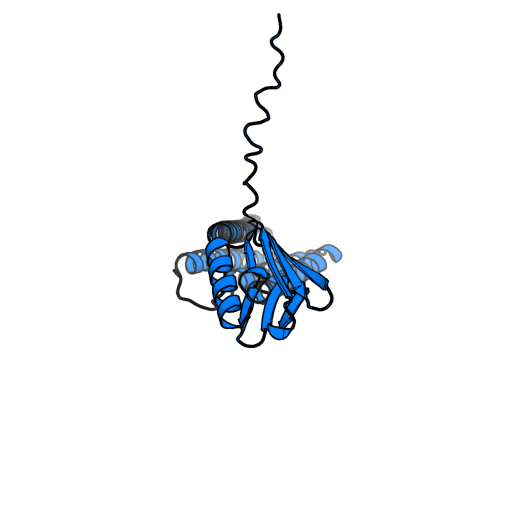HE A 1 116 ? -1.535 -6.020 -10.931 1.00 63.25 116 PHE A CA 1
ATOM 886 C C . PHE A 1 116 ? -2.256 -6.325 -9.609 1.00 63.25 116 PHE A C 1
ATOM 888 O O . PHE A 1 116 ? -3.381 -5.872 -9.376 1.00 63.25 116 PHE A O 1
ATOM 895 N N . TYR A 1 117 ? -1.619 -7.098 -8.726 1.00 60.69 117 TYR A N 1
ATOM 896 C CA . TYR A 1 117 ? -2.234 -7.592 -7.496 1.00 60.69 117 TYR A CA 1
ATOM 897 C C . TYR A 1 117 ? -1.970 -6.703 -6.283 1.00 60.69 117 TYR A C 1
ATOM 899 O O . TYR A 1 117 ? -2.844 -6.603 -5.435 1.00 60.69 117 TYR A O 1
ATOM 907 N N . PHE A 1 118 ? -0.836 -6.020 -6.171 1.00 63.25 118 PHE A N 1
ATOM 908 C CA . PHE A 1 118 ? -0.471 -5.217 -4.997 1.00 63.25 118 PHE A CA 1
ATOM 909 C C . PHE A 1 118 ? -1.381 -3.992 -4.787 1.00 63.25 118 PHE A C 1
ATOM 911 O O . PHE A 1 118 ? -1.764 -3.747 -3.643 1.00 63.25 118 PHE A O 1
ATOM 918 N N . PRO A 1 119 ? -1.851 -3.273 -5.830 1.00 57.41 119 PRO A N 1
ATOM 919 C CA . PRO A 1 119 ? -2.889 -2.252 -5.666 1.00 57.41 119 PRO A CA 1
ATOM 920 C C . PRO A 1 119 ? -4.234 -2.840 -5.208 1.00 57.41 119 PRO A C 1
ATOM 922 O O . PRO A 1 119 ? -4.992 -2.171 -4.502 1.00 57.41 119 PRO A O 1
ATOM 925 N N . ARG A 1 120 ? -4.532 -4.097 -5.583 1.00 59.31 120 ARG A N 1
ATOM 926 C CA . ARG A 1 120 ? -5.754 -4.826 -5.188 1.00 59.31 120 ARG A CA 1
ATOM 927 C C . ARG A 1 120 ? -5.644 -5.442 -3.791 1.00 59.31 120 ARG A C 1
ATOM 929 O O . ARG A 1 120 ? -6.632 -5.484 -3.056 1.00 59.31 120 ARG A O 1
ATOM 936 N N . ILE A 1 121 ? -4.449 -5.866 -3.385 1.00 57.38 121 ILE A N 1
ATOM 937 C CA . ILE A 1 121 ? -4.124 -6.323 -2.035 1.00 57.38 121 ILE A CA 1
ATOM 938 C C . ILE A 1 121 ? -3.959 -5.075 -1.178 1.00 57.38 121 ILE A C 1
ATOM 940 O O . ILE A 1 121 ? -2.878 -4.579 -0.881 1.00 57.38 121 ILE A O 1
ATOM 944 N N . SER A 1 122 ? -5.099 -4.542 -0.765 1.00 56.19 122 SER A N 1
ATOM 945 C CA . SER A 1 122 ? -5.161 -3.506 0.244 1.00 56.19 122 SER A CA 1
ATOM 946 C C . SER A 1 122 ? -4.561 -4.048 1.553 1.00 56.19 122 SER A C 1
ATOM 948 O O . SER A 1 122 ? -5.280 -4.586 2.394 1.00 56.19 122 SER A O 1
ATOM 950 N N . PHE A 1 123 ? -3.263 -3.813 1.784 1.00 62.06 123 PHE A N 1
ATOM 951 C CA . PHE A 1 123 ? -2.600 -3.928 3.099 1.00 62.06 123 PHE A CA 1
ATOM 952 C C . PHE A 1 123 ? -3.151 -2.923 4.128 1.00 62.06 123 PHE A C 1
ATOM 954 O O . PHE A 1 123 ? -2.576 -2.722 5.199 1.00 62.06 123 PHE A O 1
ATOM 961 N N . ARG A 1 124 ? -4.253 -2.242 3.795 1.00 66.25 124 ARG A N 1
ATOM 962 C CA . ARG A 1 124 ? -4.903 -1.261 4.646 1.00 66.25 124 ARG A CA 1
ATOM 963 C C . ARG A 1 124 ? -5.445 -1.975 5.872 1.00 66.25 124 ARG A C 1
ATOM 965 O O . ARG A 1 124 ? -6.135 -2.992 5.766 1.00 66.25 124 ARG A O 1
ATOM 972 N N . ARG A 1 125 ? -5.172 -1.376 7.028 1.00 75.81 125 ARG A N 1
ATOM 973 C CA . ARG A 1 125 ? -5.960 -1.654 8.218 1.00 75.81 125 ARG A CA 1
ATOM 974 C C . ARG A 1 125 ? -7.386 -1.223 7.911 1.00 75.81 125 ARG A C 1
ATOM 976 O O . ARG A 1 125 ? -7.602 -0.101 7.458 1.00 75.81 125 ARG A O 1
ATOM 983 N N . HIS A 1 126 ? -8.329 -2.139 8.058 1.00 80.88 126 HIS A N 1
ATOM 984 C CA . HIS A 1 126 ? -9.728 -1.859 7.771 1.00 80.88 126 HIS A CA 1
ATOM 985 C C . HIS A 1 126 ? -10.503 -1.975 9.067 1.00 80.88 126 HIS A C 1
ATOM 987 O O . HIS A 1 126 ? -10.488 -3.031 9.693 1.00 80.88 126 HIS A O 1
ATOM 993 N N . PHE A 1 127 ? -11.143 -0.881 9.454 1.00 85.62 127 PHE A N 1
ATOM 994 C CA . PHE A 1 127 ? -12.018 -0.820 10.607 1.00 85.62 127 PHE A CA 1
ATOM 995 C C . PHE A 1 127 ? -13.438 -0.616 10.090 1.00 85.62 127 PHE A C 1
ATOM 997 O O . PHE A 1 127 ? -13.722 0.359 9.389 1.00 85.62 127 PHE A O 1
ATOM 1004 N N . ARG A 1 128 ? -14.312 -1.581 10.359 1.00 89.62 128 ARG A N 1
ATOM 1005 C CA . ARG A 1 128 ? -15.715 -1.540 9.958 1.00 89.62 128 ARG A CA 1
ATOM 1006 C C . ARG A 1 128 ? -16.574 -1.812 11.184 1.00 89.62 128 ARG A C 1
ATOM 1008 O O . ARG A 1 128 ? -16.433 -2.841 11.837 1.00 89.62 128 ARG A O 1
ATOM 1015 N N . LEU A 1 129 ? -17.444 -0.851 11.462 1.00 92.31 129 LEU A N 1
ATOM 1016 C CA . LEU A 1 129 ? -18.502 -0.945 12.453 1.00 92.31 129 LEU A CA 1
ATOM 1017 C C . LEU A 1 129 ? -19.749 -1.409 11.707 1.00 92.31 129 LEU A C 1
ATOM 1019 O O . LEU A 1 129 ? -20.321 -0.634 10.942 1.00 92.31 129 LEU A O 1
ATOM 1023 N N . ASP A 1 130 ? -20.112 -2.679 11.865 1.00 93.38 130 ASP A N 1
ATOM 1024 C CA . ASP A 1 130 ? -21.378 -3.201 11.356 1.00 93.38 130 ASP A CA 1
ATOM 1025 C C . ASP A 1 130 ? -22.402 -3.262 12.490 1.00 93.38 130 ASP A C 1
ATOM 1027 O O . ASP A 1 130 ? -22.054 -3.276 13.669 1.00 93.38 130 ASP A O 1
ATOM 1031 N N . ASN A 1 131 ? -23.685 -3.373 12.147 1.00 94.06 131 ASN A N 1
ATOM 1032 C CA . ASN A 1 131 ? -24.763 -3.461 13.137 1.00 94.06 131 ASN A CA 1
ATOM 1033 C C . ASN A 1 131 ? -24.671 -4.699 14.049 1.00 94.06 131 ASN A C 1
ATOM 1035 O O . ASN A 1 131 ? -25.260 -4.716 15.125 1.00 94.06 131 ASN A O 1
ATOM 1039 N N . ILE A 1 132 ? -23.967 -5.741 13.606 1.00 95.06 132 ILE A N 1
ATOM 1040 C CA . ILE A 1 132 ? -23.894 -7.044 14.284 1.00 95.06 132 ILE A CA 1
ATOM 1041 C C . ILE A 1 132 ? -22.520 -7.250 14.926 1.00 95.06 13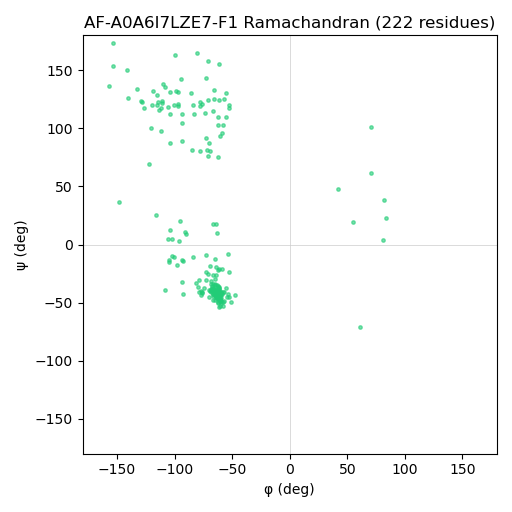2 ILE A C 1
ATOM 1043 O O . ILE A 1 132 ? -22.424 -7.764 16.040 1.00 95.06 132 ILE A O 1
ATOM 1047 N N . SER A 1 133 ? -21.458 -6.828 14.241 1.00 95.38 133 SER A N 1
ATOM 1048 C CA . SER A 1 133 ? -20.086 -7.093 14.656 1.00 95.38 133 SER A CA 1
ATOM 1049 C C . SER A 1 133 ? -19.156 -5.917 14.413 1.00 95.38 133 SER A C 1
ATOM 1051 O O . SER A 1 133 ? -19.290 -5.179 13.438 1.00 95.38 133 SER A O 1
ATOM 1053 N N . LEU A 1 134 ? -18.141 -5.828 15.257 1.00 94.19 134 LEU A N 1
ATOM 1054 C CA . LEU A 1 134 ? -16.946 -5.049 15.025 1.00 94.19 134 LEU A CA 1
ATOM 1055 C C . LEU A 1 134 ? -15.962 -5.874 14.186 1.00 94.19 134 LEU A C 1
ATOM 1057 O O . LEU A 1 134 ? -15.526 -6.946 14.608 1.00 94.19 134 LEU A O 1
ATOM 1061 N N . TYR A 1 135 ? -15.593 -5.368 13.010 1.00 93.88 135 TYR A N 1
ATOM 1062 C CA . TYR A 1 135 ? -14.594 -5.977 12.135 1.00 93.88 135 TYR A CA 1
ATOM 1063 C C . TYR A 1 135 ? -13.331 -5.115 12.076 1.00 93.88 135 TYR A C 1
ATOM 1065 O O . TYR A 1 135 ? -13.360 -3.950 11.668 1.00 93.88 135 TYR A O 1
ATOM 1073 N N . TYR A 1 136 ? -12.194 -5.719 12.411 1.00 91.19 136 TYR A N 1
ATOM 1074 C CA . TYR A 1 136 ? -10.879 -5.108 12.295 1.00 91.19 136 TYR A CA 1
ATOM 1075 C C . TYR A 1 136 ? -9.916 -6.020 11.539 1.00 91.19 136 TYR A C 1
ATOM 1077 O O . TYR A 1 136 ? -9.629 -7.146 11.935 1.00 91.19 136 TYR A O 1
ATOM 1085 N N . ARG A 1 137 ? -9.337 -5.521 10.452 1.00 88.94 137 ARG A N 1
ATOM 1086 C CA . ARG A 1 137 ? -8.277 -6.213 9.714 1.00 88.94 137 ARG A CA 1
ATOM 1087 C C . ARG A 1 137 ? -6.941 -5.565 10.036 1.00 88.94 137 ARG A C 1
ATOM 1089 O O . ARG A 1 137 ? -6.712 -4.433 9.621 1.00 88.94 137 ARG A O 1
ATOM 1096 N N . LYS A 1 138 ? -6.045 -6.277 10.730 1.00 84.31 138 LYS A N 1
ATOM 1097 C CA . LYS A 1 138 ? -4.693 -5.779 11.058 1.00 84.31 138 LYS A CA 1
ATOM 1098 C C . LYS A 1 138 ? -3.766 -5.836 9.846 1.00 84.31 138 LYS A C 1
ATOM 1100 O O . LYS A 1 138 ? -2.957 -4.933 9.637 1.00 84.31 138 LYS A O 1
ATOM 1105 N N . ASN A 1 139 ? -3.856 -6.920 9.078 1.00 82.06 139 ASN A N 1
ATOM 1106 C CA . ASN A 1 139 ? -3.079 -7.172 7.866 1.00 82.06 139 ASN A CA 1
ATOM 1107 C C . ASN A 1 139 ? -3.886 -8.115 6.936 1.00 82.06 139 ASN A C 1
ATOM 1109 O O . ASN A 1 139 ? -4.949 -8.591 7.348 1.00 82.06 139 ASN A O 1
ATOM 1113 N N . PRO A 1 140 ? -3.448 -8.405 5.695 1.00 77.62 140 PRO A N 1
ATOM 1114 C CA . PRO A 1 140 ? -4.259 -9.201 4.780 1.00 77.62 140 PRO A CA 1
ATOM 1115 C C . PRO A 1 140 ? -4.569 -10.627 5.260 1.00 77.62 140 PRO A C 1
ATOM 1117 O O . PRO A 1 140 ? -5.579 -11.175 4.828 1.00 77.62 140 PRO A O 1
ATOM 1120 N N . PHE A 1 141 ? -3.775 -11.174 6.181 1.00 83.62 141 PHE A N 1
ATOM 1121 C CA . PHE A 1 141 ? -3.883 -12.543 6.697 1.00 83.62 141 PHE A CA 1
ATOM 1122 C C . PHE A 1 141 ? -4.473 -12.632 8.113 1.00 83.62 141 PHE A C 1
ATOM 1124 O O . PHE A 1 141 ? -4.817 -13.714 8.570 1.00 83.62 141 PHE A O 1
ATOM 1131 N N . LYS A 1 142 ? -4.566 -11.510 8.833 1.00 85.31 142 LYS A N 1
ATOM 1132 C CA . LYS A 1 142 ? -5.047 -11.431 10.214 1.00 85.31 142 LYS A CA 1
ATOM 1133 C C . LYS A 1 142 ? -6.254 -10.509 10.275 1.00 85.31 142 LYS A C 1
ATOM 1135 O O . LYS A 1 142 ? -6.124 -9.279 10.287 1.00 85.31 142 LYS A O 1
ATOM 1140 N N . THR A 1 143 ? -7.421 -11.136 10.319 1.00 90.88 143 THR A N 1
ATOM 1141 C CA . THR A 1 143 ? -8.726 -10.500 10.487 1.00 90.88 143 THR A CA 1
ATOM 1142 C C . THR A 1 143 ? -9.284 -10.827 11.861 1.00 90.88 143 THR A C 1
ATOM 1144 O O . THR A 1 143 ? -9.198 -11.961 12.320 1.00 90.88 143 THR A O 1
ATOM 1147 N N . PHE A 1 144 ? -9.867 -9.824 12.495 1.00 90.75 144 PHE A N 1
ATOM 1148 C CA . PHE A 1 144 ? -10.570 -9.919 13.755 1.00 90.75 144 PHE A CA 1
ATOM 1149 C C . PHE A 1 144 ? -12.020 -9.510 13.522 1.00 90.75 144 PHE A C 1
ATOM 1151 O O . PHE A 1 144 ? -12.288 -8.493 12.881 1.00 90.75 144 PHE A O 1
ATOM 1158 N N . GLN A 1 145 ? -12.945 -10.319 14.019 1.00 95.06 145 GLN A N 1
ATOM 1159 C CA . GLN A 1 145 ? -14.365 -10.019 13.998 1.00 95.06 145 GLN A CA 1
ATOM 1160 C C . GLN A 1 145 ? -14.962 -10.468 15.326 1.00 95.06 145 GLN A C 1
ATOM 1162 O O . GLN A 1 145 ? -14.790 -11.622 15.716 1.00 95.06 145 GLN A O 1
ATOM 1167 N N . ILE A 1 146 ? -15.648 -9.559 16.011 1.00 95.88 146 ILE A N 1
ATOM 1168 C CA . ILE A 1 146 ? -16.328 -9.833 17.278 1.00 95.88 146 ILE A CA 1
ATOM 1169 C C . ILE A 1 146 ? -17.740 -9.260 17.227 1.00 95.88 146 ILE A C 1
ATOM 1171 O O . ILE A 1 146 ? -17.953 -8.148 16.755 1.00 95.88 146 ILE A O 1
ATOM 1175 N N . GLU A 1 147 ? -18.728 -10.038 17.658 1.00 96.38 147 GLU A N 1
ATOM 1176 C CA . GLU A 1 147 ? -20.112 -9.567 17.763 1.00 96.38 147 GLU A CA 1
ATOM 1177 C C . GLU A 1 147 ? -20.257 -8.604 18.940 1.00 96.38 147 GLU A C 1
ATOM 1179 O O . GLU A 1 147 ? -19.688 -8.856 20.000 1.00 96.38 147 GLU A O 1
ATOM 1184 N N . TRP A 1 148 ? -21.078 -7.560 18.798 1.00 95.38 148 TRP A N 1
ATOM 1185 C CA . TRP A 1 148 ? -21.290 -6.574 19.869 1.00 95.38 148 TRP A CA 1
ATOM 1186 C C . TRP A 1 148 ? -21.747 -7.210 21.184 1.00 95.38 148 TRP A C 1
ATOM 1188 O O . TRP A 1 148 ? -21.269 -6.836 22.243 1.00 95.38 148 TRP A O 1
ATOM 1198 N N . LYS A 1 149 ? -22.589 -8.248 21.110 1.00 95.81 149 LYS A N 1
ATOM 1199 C CA . LYS A 1 149 ? -23.105 -8.983 22.279 1.00 95.81 149 LYS A CA 1
ATOM 1200 C C . LYS A 1 149 ? -22.029 -9.720 23.087 1.00 95.81 149 LYS A C 1
ATOM 1202 O O . LYS A 1 149 ? -22.288 -10.137 24.211 1.00 95.81 149 LYS A O 1
ATOM 1207 N N . LYS A 1 150 ? -20.863 -9.960 22.485 1.00 96.44 150 LYS A N 1
ATOM 1208 C CA . LYS A 1 150 ? -19.729 -10.650 23.113 1.00 96.44 150 LYS A CA 1
ATOM 1209 C C . LYS A 1 150 ? -18.746 -9.665 23.744 1.00 96.44 150 LYS A C 1
ATOM 1211 O O . LYS A 1 150 ? -17.878 -10.080 24.496 1.00 96.44 150 LYS A O 1
ATOM 1216 N N . ILE A 1 151 ? -18.856 -8.376 23.435 1.00 96.56 151 ILE A N 1
ATOM 1217 C CA . ILE A 1 151 ? -17.960 -7.360 23.977 1.00 96.56 151 ILE A CA 1
ATOM 1218 C C . ILE A 1 151 ? -18.392 -7.045 25.409 1.00 96.56 151 ILE A C 1
ATOM 1220 O O . ILE A 1 151 ? -19.528 -6.644 25.633 1.00 96.56 151 ILE A O 1
ATOM 1224 N N . LYS A 1 152 ? -17.467 -7.223 26.353 1.00 96.12 152 LYS A N 1
ATOM 1225 C CA . LYS A 1 152 ? -17.645 -6.935 27.780 1.00 96.12 152 LYS A CA 1
ATOM 1226 C C . LYS A 1 152 ? -17.187 -5.527 28.134 1.00 96.12 152 LYS A C 1
ATOM 1228 O O . LYS A 1 152 ? -17.837 -4.843 28.912 1.00 96.12 152 LYS A O 1
ATOM 1233 N N . SER A 1 153 ? -16.045 -5.106 27.594 1.00 95.06 153 SER A N 1
ATOM 1234 C CA . SER A 1 153 ? -15.521 -3.759 27.809 1.00 95.06 153 SER A CA 1
ATOM 1235 C C . SER A 1 153 ? -14.635 -3.303 26.660 1.00 95.06 153 SER A C 1
ATOM 1237 O O . SER A 1 153 ? -14.029 -4.110 25.943 1.00 95.06 153 SER A O 1
ATOM 1239 N N . ILE A 1 154 ? -14.576 -1.984 26.489 1.00 96.00 154 ILE A N 1
ATOM 1240 C CA . ILE A 1 154 ? -13.710 -1.307 25.528 1.00 96.00 154 ILE A CA 1
ATOM 1241 C C . ILE A 1 154 ? -12.919 -0.261 26.309 1.00 96.00 154 ILE A C 1
ATOM 1243 O O . ILE A 1 154 ? -13.498 0.661 26.880 1.00 96.00 154 ILE A O 1
ATOM 1247 N N . SER A 1 155 ? -11.597 -0.412 26.330 1.00 93.81 155 SER A N 1
ATOM 1248 C CA . SER A 1 155 ? -10.678 0.577 26.885 1.00 93.81 155 SER A CA 1
ATOM 1249 C C . SER A 1 155 ? -9.905 1.262 25.763 1.00 93.81 155 SER A C 1
ATOM 1251 O O . SER A 1 155 ? -9.436 0.604 24.832 1.00 93.81 155 SER A O 1
ATOM 1253 N N . TYR A 1 156 ? -9.790 2.585 25.837 1.00 93.38 156 TYR A N 1
ATOM 1254 C CA . TYR A 1 156 ? -8.987 3.392 24.925 1.00 93.38 156 TYR A CA 1
ATOM 1255 C C . TYR A 1 156 ? -7.831 4.040 25.675 1.00 93.38 156 TYR A C 1
ATOM 1257 O O . TYR A 1 156 ? -8.053 4.805 26.609 1.00 93.38 156 TYR A O 1
ATOM 1265 N N . ASN A 1 157 ? -6.616 3.765 25.206 1.00 91.06 157 ASN A N 1
ATOM 1266 C CA . ASN A 1 157 ? -5.359 4.305 25.702 1.00 91.06 157 ASN A CA 1
ATOM 1267 C C . ASN A 1 157 ? -4.627 5.021 24.554 1.00 91.06 157 ASN A C 1
ATOM 1269 O O . ASN A 1 157 ? -3.637 4.520 24.020 1.00 91.06 157 ASN A O 1
ATOM 1273 N N . GLY A 1 158 ? -5.173 6.160 24.111 1.00 87.31 158 GLY A N 1
ATOM 1274 C CA . GLY A 1 158 ? -4.596 7.053 23.093 1.00 87.31 158 GLY A CA 1
ATOM 1275 C C . GLY A 1 158 ? -4.392 6.426 21.705 1.00 87.31 158 GLY A C 1
ATOM 1276 O O . GLY A 1 158 ? -5.076 6.754 20.745 1.00 87.31 158 GLY A O 1
ATOM 1277 N N . PHE A 1 159 ? -3.432 5.518 21.560 1.00 89.00 159 PHE A N 1
ATOM 1278 C CA . PHE A 1 159 ? -3.199 4.781 20.321 1.00 89.00 159 PHE A CA 1
ATOM 1279 C C . PHE A 1 159 ? -3.671 3.338 20.372 1.00 89.00 159 PHE A C 1
ATOM 1281 O O . PHE A 1 159 ? -3.768 2.739 19.308 1.00 89.00 159 PHE A O 1
ATOM 1288 N N . ASP A 1 160 ? -3.957 2.773 21.537 1.00 91.62 160 ASP A N 1
ATOM 1289 C CA . ASP A 1 160 ? -4.326 1.366 21.657 1.00 91.62 160 ASP A CA 1
ATOM 1290 C C . ASP A 1 160 ? -5.766 1.244 22.164 1.00 91.62 160 ASP A C 1
ATOM 1292 O O . ASP A 1 160 ? -6.156 1.878 23.144 1.00 91.62 160 ASP A O 1
ATOM 1296 N N . ILE A 1 161 ? -6.581 0.458 21.458 1.00 93.62 161 ILE A N 1
ATOM 1297 C CA . ILE A 1 161 ? -7.923 0.076 21.902 1.00 93.62 161 ILE A CA 1
ATOM 1298 C C . ILE A 1 161 ? -7.859 -1.376 22.360 1.00 93.62 161 ILE A C 1
ATOM 1300 O O . ILE A 1 161 ? -7.579 -2.274 21.562 1.00 93.62 161 ILE A O 1
ATOM 1304 N N . LEU A 1 162 ? -8.159 -1.605 23.633 1.00 95.00 162 LEU A N 1
ATOM 1305 C CA . LEU A 1 162 ? -8.249 -2.924 24.239 1.00 95.00 162 LEU A CA 1
ATOM 1306 C C . LEU A 1 162 ? -9.714 -3.330 24.343 1.00 95.00 162 LEU A C 1
ATOM 1308 O O . LEU A 1 162 ? -10.508 -2.672 25.010 1.00 95.00 162 LEU A O 1
ATOM 1312 N N . ILE A 1 163 ? -10.069 -4.434 23.697 1.00 95.38 163 ILE A N 1
ATOM 1313 C CA . ILE A 1 163 ? -11.423 -4.986 23.734 1.00 95.38 163 ILE A CA 1
ATOM 1314 C C . ILE A 1 163 ? -11.387 -6.294 24.506 1.00 95.38 163 ILE A C 1
ATOM 1316 O O . ILE A 1 163 ? -10.657 -7.211 24.122 1.00 95.38 163 ILE A O 1
ATOM 1320 N N . ALA A 1 164 ? -12.173 -6.384 25.574 1.00 95.88 164 ALA A N 1
ATOM 1321 C CA . ALA A 1 164 ? -12.371 -7.621 26.315 1.00 95.88 164 ALA A CA 1
ATOM 1322 C C . ALA A 1 164 ? -13.685 -8.288 25.891 1.00 95.88 164 ALA A C 1
ATOM 1324 O O . ALA A 1 164 ? -14.731 -7.645 25.816 1.00 95.88 164 ALA A O 1
ATOM 1325 N N . ASP A 1 165 ? -13.621 -9.584 25.605 1.00 96.31 165 ASP A N 1
ATOM 1326 C CA . ASP A 1 165 ? -14.787 -10.452 25.402 1.00 96.31 165 ASP A CA 1
ATOM 1327 C C . ASP A 1 165 ? -15.370 -10.890 26.765 1.00 96.31 165 ASP A C 1
ATOM 1329 O O . ASP A 1 165 ? -14.693 -10.823 27.792 1.00 96.31 165 ASP A O 1
ATOM 1333 N N . ASN A 1 166 ? -16.591 -11.420 26.781 1.00 94.75 166 ASN A N 1
ATOM 1334 C CA . ASN A 1 166 ? -17.238 -12.018 27.956 1.00 94.75 166 ASN A CA 1
ATOM 1335 C C . ASN A 1 166 ? -16.443 -13.195 28.554 1.00 94.75 166 ASN A C 1
ATOM 1337 O O . ASN A 1 166 ? -16.615 -13.527 29.722 1.00 94.75 166 ASN A O 1
ATOM 1341 N N . ILE A 1 167 ? -15.560 -13.810 27.759 1.00 94.44 167 ILE A N 1
ATOM 1342 C CA . ILE A 1 167 ? -14.638 -14.889 28.165 1.00 94.44 167 ILE A CA 1
ATOM 1343 C C . ILE A 1 167 ? -13.246 -14.326 28.543 1.00 94.44 167 ILE A C 1
ATOM 1345 O O . ILE A 1 167 ? -12.240 -15.022 28.454 1.00 94.44 167 ILE A O 1
ATOM 1349 N N . ASP A 1 168 ? -13.153 -13.029 28.857 1.00 91.44 168 ASP A N 1
ATOM 1350 C CA . ASP A 1 168 ? -11.925 -12.299 29.217 1.00 91.44 168 ASP A CA 1
ATOM 1351 C C . ASP A 1 168 ? -10.779 -12.390 28.182 1.00 91.44 168 ASP A C 1
ATOM 1353 O O . ASP A 1 168 ? -9.615 -12.090 28.466 1.00 91.44 168 ASP A O 1
ATOM 1357 N N . ARG A 1 169 ? -11.096 -12.744 26.928 1.00 93.31 169 ARG A N 1
ATOM 1358 C CA . ARG A 1 169 ? -10.143 -12.658 25.814 1.00 93.31 169 ARG A CA 1
ATOM 1359 C C . ARG A 1 169 ? -9.906 -11.192 25.479 1.00 93.31 169 ARG A C 1
ATOM 1361 O O . ARG A 1 169 ? -10.856 -10.473 25.183 1.00 93.31 169 ARG A O 1
ATOM 1368 N N . LYS A 1 170 ? -8.640 -10.773 25.501 1.00 93.44 170 LYS A N 1
ATOM 1369 C CA . LYS A 1 170 ? -8.226 -9.399 25.201 1.00 93.44 170 LYS A CA 1
ATOM 1370 C C . LYS A 1 170 ? -7.764 -9.274 23.755 1.00 93.44 170 LYS A C 1
ATOM 1372 O O . LYS A 1 170 ? -6.925 -10.049 23.293 1.00 93.44 170 LYS A O 1
ATOM 1377 N N . PHE A 1 171 ? -8.275 -8.265 23.065 1.00 93.00 171 PHE A N 1
ATOM 1378 C CA . PHE A 1 171 ? -7.898 -7.920 21.703 1.00 93.00 171 PHE A CA 1
ATOM 1379 C C . PHE A 1 171 ? -7.330 -6.510 21.675 1.00 93.00 171 PHE A C 1
ATOM 1381 O O . PHE A 1 171 ? -8.015 -5.556 22.027 1.00 93.00 171 PHE A O 1
ATOM 1388 N N . ASP A 1 172 ? -6.077 -6.401 21.244 1.00 92.94 172 ASP A N 1
ATOM 1389 C CA . ASP A 1 172 ? -5.372 -5.130 21.112 1.00 92.94 172 ASP A CA 1
ATOM 1390 C C . ASP A 1 172 ? -5.435 -4.620 19.665 1.00 92.94 172 ASP A C 1
ATOM 1392 O O . ASP A 1 172 ? -4.975 -5.269 18.710 1.00 92.94 172 ASP A O 1
ATOM 1396 N N . ILE A 1 173 ? -6.030 -3.439 19.513 1.00 91.56 173 ILE A N 1
ATOM 1397 C CA . ILE A 1 173 ? -6.150 -2.696 18.269 1.00 91.56 173 ILE A CA 1
ATOM 1398 C C . ILE A 1 173 ? -5.288 -1.439 18.367 1.00 91.56 173 ILE A C 1
ATOM 1400 O O . ILE A 1 173 ? -5.717 -0.384 18.826 1.00 91.56 173 ILE A O 1
ATOM 1404 N N . ASN A 1 174 ? -4.086 -1.531 17.806 1.00 89.94 174 ASN A N 1
ATOM 1405 C CA . ASN A 1 174 ? -3.199 -0.385 17.672 1.00 89.94 174 ASN A CA 1
ATOM 1406 C C . ASN A 1 174 ? -3.613 0.532 16.499 1.00 89.94 174 ASN A C 1
ATOM 1408 O O . ASN A 1 174 ? -3.574 0.149 15.317 1.00 89.94 174 ASN A O 1
ATOM 1412 N N . LEU A 1 175 ? -3.937 1.775 16.831 1.00 87.06 175 LEU A N 1
ATOM 1413 C CA . LEU A 1 175 ? -4.296 2.893 15.963 1.00 87.06 175 LEU A CA 1
ATOM 1414 C C . LEU A 1 175 ? -3.128 3.838 15.633 1.00 87.06 175 LEU A C 1
ATOM 1416 O O . LEU A 1 175 ? -3.315 4.767 14.860 1.00 87.06 175 LEU A O 1
ATOM 1420 N N . LYS A 1 176 ? -1.887 3.590 16.078 1.00 84.38 176 LYS A N 1
ATOM 1421 C CA . LYS A 1 176 ? -0.723 4.481 15.822 1.00 84.38 176 LYS A CA 1
ATOM 1422 C C . LYS A 1 176 ? -0.490 4.841 14.343 1.00 84.38 176 LYS A C 1
ATOM 1424 O O . LYS A 1 176 ? 0.165 5.829 14.031 1.00 84.38 176 LYS A O 1
ATOM 1429 N N . LYS A 1 177 ? -0.967 4.005 13.414 1.00 77.44 177 LYS A N 1
ATOM 1430 C CA . LYS A 1 177 ? -0.832 4.201 11.955 1.00 77.44 177 LYS A CA 1
ATOM 1431 C C . LYS A 1 177 ? -2.128 4.642 11.271 1.00 77.44 177 LYS A C 1
ATOM 1433 O O . LYS A 1 177 ? -2.167 4.682 10.039 1.00 77.44 177 LYS A O 1
ATOM 1438 N N . THR A 1 178 ? -3.183 4.895 12.034 1.00 77.75 178 THR A N 1
ATOM 1439 C CA . THR A 1 178 ? -4.469 5.336 11.511 1.00 77.75 178 THR A CA 1
ATOM 1440 C C . THR A 1 178 ? -4.527 6.860 11.559 1.00 77.75 178 THR A C 1
ATOM 1442 O O . THR A 1 178 ? -3.943 7.491 12.433 1.00 77.75 178 THR A O 1
ATOM 1445 N N . TYR A 1 179 ? -5.138 7.458 10.540 1.00 69.94 179 TYR A N 1
ATOM 1446 C CA . TYR A 1 179 ? -5.376 8.896 10.509 1.00 69.94 179 TYR A CA 1
ATOM 1447 C C . TYR A 1 179 ? -6.684 9.152 11.254 1.00 69.94 179 TYR A C 1
ATOM 1449 O O . TYR A 1 179 ? -7.663 8.473 10.946 1.00 69.94 179 TYR A O 1
ATOM 1457 N N . ASP A 1 180 ? -6.670 10.104 12.185 1.00 80.75 180 ASP A N 1
ATOM 1458 C CA . ASP A 1 180 ? -7.829 10.512 12.989 1.00 80.75 180 ASP A CA 1
ATOM 1459 C C . ASP A 1 180 ? -8.286 9.468 14.031 1.00 80.75 180 ASP A C 1
ATOM 1461 O O . ASP A 1 180 ? -9.382 8.907 13.980 1.00 80.75 180 ASP A O 1
ATOM 1465 N N . ASN A 1 181 ? -7.392 9.159 14.976 1.00 86.06 181 ASN A N 1
ATOM 1466 C CA . ASN A 1 181 ? -7.671 8.198 16.051 1.00 86.06 181 ASN A CA 1
ATOM 1467 C C . ASN A 1 181 ? -8.823 8.661 16.940 1.00 86.06 181 ASN A C 1
ATOM 1469 O O . ASN A 1 181 ? -9.632 7.834 17.354 1.00 86.06 181 ASN A O 1
ATOM 1473 N N . ASP A 1 182 ? -8.921 9.970 17.166 1.00 86.19 182 ASP A N 1
ATOM 1474 C CA . ASP A 1 182 ? -9.957 10.561 18.001 1.00 86.19 182 ASP A CA 1
ATOM 1475 C C . ASP A 1 182 ? -11.336 10.463 17.337 1.00 86.19 182 ASP A C 1
ATOM 1477 O O . ASP A 1 182 ? -12.295 10.106 18.017 1.00 86.19 182 ASP A O 1
ATOM 1481 N N . ASP A 1 183 ? -11.461 10.666 16.015 1.00 87.62 183 ASP A N 1
ATOM 1482 C CA . ASP A 1 183 ? -12.738 10.444 15.315 1.00 87.62 183 ASP A CA 1
ATOM 1483 C C . ASP A 1 183 ? -13.133 8.961 15.290 1.00 87.62 183 ASP A C 1
ATOM 1485 O O . ASP A 1 183 ? -14.301 8.625 15.496 1.00 87.62 183 ASP A O 1
ATOM 1489 N N . ILE A 1 184 ? -12.173 8.050 15.089 1.00 88.94 184 ILE A N 1
ATOM 1490 C CA . ILE A 1 184 ? -12.435 6.602 15.145 1.00 88.94 184 ILE A CA 1
ATOM 1491 C C . ILE A 1 184 ? -12.890 6.191 16.541 1.00 88.94 184 ILE A C 1
ATOM 1493 O O . ILE A 1 184 ? -13.859 5.442 16.663 1.00 88.94 184 ILE A O 1
ATOM 1497 N N . CYS A 1 185 ? -12.208 6.684 17.573 1.00 90.88 185 CYS A N 1
ATOM 1498 C CA . CYS A 1 185 ? -12.551 6.440 18.963 1.00 90.88 185 CYS A CA 1
ATOM 1499 C C . CYS A 1 185 ? -13.947 6.995 19.262 1.00 90.88 185 CYS A C 1
ATOM 1501 O O . CYS A 1 185 ? -14.841 6.234 19.618 1.00 90.88 185 CYS A O 1
ATOM 1503 N N . ARG A 1 186 ? -14.204 8.275 18.977 1.00 91.12 186 ARG A N 1
ATOM 1504 C CA . ARG A 1 186 ? -15.516 8.906 19.171 1.00 91.12 186 ARG A CA 1
ATOM 1505 C C . ARG A 1 186 ? -16.646 8.099 18.531 1.00 91.12 186 ARG A C 1
ATOM 1507 O O . ARG A 1 186 ? -17.624 7.787 19.202 1.00 91.12 186 ARG A O 1
ATOM 1514 N N . ARG A 1 187 ? -16.493 7.701 17.263 1.00 91.31 187 ARG A N 1
ATOM 1515 C CA . ARG A 1 187 ? -17.506 6.902 16.553 1.00 91.31 187 ARG A CA 1
ATOM 1516 C C . ARG A 1 187 ? -17.647 5.494 17.112 1.00 91.31 187 ARG A C 1
ATOM 1518 O O . ARG A 1 187 ? -18.754 4.974 17.139 1.00 91.31 187 ARG A O 1
ATOM 1525 N N . LEU A 1 188 ? -16.550 4.858 17.522 1.00 93.62 188 LEU A N 1
ATOM 1526 C CA . LEU A 1 188 ? -16.596 3.545 18.163 1.00 93.62 188 LEU A CA 1
ATOM 1527 C C . LEU A 1 188 ? -17.401 3.612 19.465 1.00 93.62 188 LEU A C 1
ATOM 1529 O O . LEU A 1 188 ? -18.266 2.768 19.671 1.00 93.62 188 LEU A O 1
ATOM 1533 N N . PHE A 1 189 ? -17.152 4.617 20.305 1.00 93.19 189 PHE A N 1
ATOM 1534 C CA . PHE A 1 189 ? -17.848 4.798 21.579 1.00 93.19 189 PHE A CA 1
ATOM 1535 C C . PHE A 1 189 ? -19.326 5.166 21.378 1.00 93.19 189 PHE A C 1
ATOM 1537 O O . PHE A 1 189 ? -20.186 4.600 22.046 1.00 93.19 189 PHE A O 1
ATOM 1544 N N . GLU A 1 190 ? -19.646 6.030 20.410 1.00 93.69 190 GLU A N 1
ATOM 1545 C CA . GLU A 1 190 ? -21.030 6.342 20.016 1.00 93.69 190 GLU A CA 1
ATOM 1546 C C . GLU A 1 190 ? -21.776 5.097 19.499 1.00 93.69 190 GLU A C 1
ATOM 1548 O O . GLU A 1 190 ? -22.931 4.834 19.841 1.00 93.69 190 GLU A O 1
ATOM 1553 N N . PHE A 1 191 ? -21.105 4.272 18.696 1.00 94.00 191 PHE A N 1
ATOM 1554 C CA . PHE A 1 191 ? -21.697 3.037 18.189 1.00 94.00 191 PHE A CA 1
ATOM 1555 C C . PHE A 1 191 ? -21.819 1.959 19.275 1.00 94.00 191 PHE A C 1
ATOM 1557 O O . PHE A 1 191 ? -22.735 1.147 19.230 1.00 94.00 191 PHE A O 1
ATOM 1564 N N . ALA A 1 192 ? -20.919 1.943 20.257 1.00 93.81 192 ALA A N 1
ATOM 1565 C CA . ALA A 1 192 ? -20.983 1.038 21.399 1.00 93.81 192 ALA A CA 1
ATOM 1566 C C . ALA A 1 192 ? -22.138 1.399 22.347 1.00 93.81 192 ALA A C 1
ATOM 1568 O O . ALA A 1 192 ? -22.915 0.519 22.722 1.00 93.81 192 ALA A O 1
ATOM 1569 N N . SER A 1 193 ? -22.314 2.686 22.670 1.00 93.50 193 SER A N 1
ATOM 1570 C CA . SER A 1 193 ? -23.385 3.148 23.564 1.00 93.50 193 SER A CA 1
ATOM 1571 C C . SER A 1 193 ? -24.775 2.882 22.979 1.00 93.50 193 SER A C 1
ATOM 1573 O O . SER A 1 193 ? -25.659 2.375 23.666 1.00 93.50 193 SER A O 1
ATOM 1575 N N . THR A 1 194 ? -24.955 3.090 21.670 1.00 94.06 194 THR A N 1
ATOM 1576 C CA . THR A 1 194 ? -26.209 2.749 20.965 1.00 94.06 194 THR A CA 1
ATOM 1577 C C . THR A 1 194 ? -26.519 1.247 20.939 1.00 94.06 194 THR A C 1
ATOM 1579 O O . THR A 1 194 ? -27.639 0.854 20.608 1.00 94.06 194 THR A O 1
ATOM 1582 N N . ARG A 1 195 ? -25.555 0.387 21.293 1.00 92.44 195 ARG A N 1
ATOM 1583 C CA . ARG A 1 195 ? -25.701 -1.077 21.347 1.00 92.44 195 ARG A CA 1
ATOM 1584 C C . ARG A 1 195 ? -25.885 -1.625 22.760 1.00 92.44 195 ARG A C 1
ATOM 1586 O O . ARG A 1 195 ? -25.980 -2.843 22.901 1.00 92.44 195 ARG A O 1
ATOM 1593 N N . GLY A 1 196 ? -25.994 -0.751 23.760 1.00 91.12 196 GLY A N 1
ATOM 1594 C CA . GLY A 1 196 ? -26.234 -1.137 25.149 1.00 91.12 196 GLY A CA 1
ATOM 1595 C C . GLY A 1 196 ? -24.974 -1.537 25.914 1.00 91.12 196 GLY A C 1
ATOM 1596 O O . GLY A 1 196 ? -25.086 -2.291 26.871 1.00 91.12 196 GLY A O 1
ATOM 1597 N N . LEU A 1 197 ? -23.791 -1.077 25.483 1.00 90.56 197 LEU A N 1
ATOM 1598 C CA . LEU A 1 197 ? -22.621 -1.044 26.363 1.00 90.56 197 LEU A CA 1
ATOM 1599 C C . LEU A 1 197 ? -22.786 0.135 27.324 1.00 90.56 197 LEU A C 1
ATOM 1601 O O . LEU A 1 197 ? -22.924 1.280 26.882 1.00 90.56 197 LEU A O 1
ATOM 1605 N N . ASP A 1 198 ? -22.788 -0.166 28.617 1.00 91.94 198 ASP A N 1
ATOM 1606 C CA . ASP A 1 198 ? -22.941 0.830 29.672 1.00 91.94 198 ASP A CA 1
ATOM 1607 C C . ASP A 1 198 ? -21.685 1.715 29.785 1.00 91.94 198 ASP A C 1
ATOM 1609 O O . ASP A 1 198 ? -20.587 1.363 29.342 1.00 91.94 198 ASP A O 1
ATOM 1613 N N . ALA A 1 199 ? -21.839 2.911 30.358 1.00 89.12 199 ALA A N 1
ATOM 1614 C CA . ALA A 1 199 ? -20.755 3.893 30.439 1.00 89.12 199 ALA A CA 1
ATOM 1615 C C . ALA A 1 199 ? -19.564 3.423 31.300 1.00 89.12 199 ALA A C 1
ATOM 1617 O O . ALA A 1 199 ? -18.438 3.852 31.070 1.00 89.12 199 ALA A O 1
ATOM 1618 N N . ASP A 1 200 ? -19.793 2.529 32.262 1.00 90.31 200 ASP A N 1
ATOM 1619 C CA . ASP A 1 200 ? -18.767 1.897 33.101 1.00 90.31 200 ASP A CA 1
ATOM 1620 C C . ASP A 1 200 ? -17.921 0.860 32.337 1.00 90.31 200 ASP A C 1
ATOM 1622 O O . ASP A 1 200 ? -16.768 0.608 32.689 1.00 90.31 200 ASP A O 1
ATOM 1626 N N . GLN A 1 201 ? -18.459 0.302 31.251 1.00 89.69 201 GLN A N 1
ATOM 1627 C CA . GLN A 1 201 ? -17.760 -0.616 30.345 1.00 89.69 201 GLN A CA 1
ATOM 1628 C C . GLN A 1 201 ? -16.920 0.117 29.286 1.00 89.69 201 GLN A C 1
ATOM 1630 O O . GLN A 1 201 ? -16.115 -0.509 28.584 1.00 89.69 201 GLN A O 1
ATOM 1635 N N . LEU A 1 202 ? -17.098 1.436 29.176 1.00 90.81 202 LEU A N 1
ATOM 1636 C CA . LEU A 1 202 ? -16.417 2.329 28.246 1.00 90.81 202 LEU A CA 1
ATOM 1637 C C . LEU A 1 202 ? -15.350 3.140 28.987 1.00 90.81 202 LEU A C 1
ATOM 1639 O O . LEU A 1 202 ? -15.579 4.260 29.439 1.00 90.81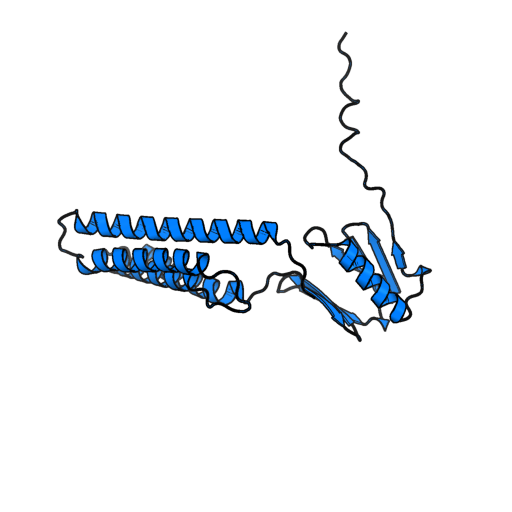 202 LEU A O 1
ATOM 1643 N N . ILE A 1 203 ? -14.150 2.574 29.095 1.00 89.06 203 ILE A N 1
ATOM 1644 C CA . ILE A 1 203 ? -13.062 3.178 29.865 1.00 89.06 203 ILE A CA 1
ATOM 1645 C C . ILE A 1 203 ? -12.196 4.025 28.932 1.00 89.06 203 ILE A C 1
ATOM 1647 O O . ILE A 1 203 ? -11.493 3.517 28.060 1.00 89.06 203 ILE A O 1
ATOM 1651 N N . ILE A 1 204 ? -12.219 5.340 29.128 1.00 86.62 204 ILE A N 1
ATOM 1652 C CA . ILE A 1 204 ? -11.254 6.244 28.501 1.00 86.62 204 ILE A CA 1
ATOM 1653 C C . ILE A 1 204 ? -10.122 6.438 29.502 1.00 86.62 204 ILE A C 1
ATOM 1655 O O . ILE A 1 204 ? -10.148 7.346 30.334 1.00 86.62 204 ILE A O 1
ATOM 1659 N N . GLU A 1 205 ? -9.122 5.562 29.429 1.00 82.44 205 GLU A N 1
ATOM 1660 C CA . GLU A 1 205 ? -7.856 5.791 30.112 1.00 82.44 205 GLU A CA 1
ATOM 1661 C C . GLU A 1 205 ? -7.137 6.894 29.346 1.00 82.44 205 GLU A C 1
ATOM 1663 O O . GLU A 1 205 ? -6.421 6.675 28.366 1.00 82.44 205 GLU A O 1
ATOM 1668 N N . LYS A 1 206 ? -7.366 8.133 29.784 1.00 72.06 206 LYS A N 1
ATOM 1669 C CA . LYS A 1 206 ? -6.550 9.262 29.366 1.00 72.06 206 LYS A CA 1
ATOM 1670 C C . LYS A 1 206 ? -5.196 9.092 30.038 1.00 72.06 206 LYS A C 1
ATOM 1672 O O . LYS A 1 206 ? -4.911 9.734 31.044 1.00 72.06 206 LYS A O 1
ATOM 1677 N N . THR A 1 207 ? -4.391 8.174 29.513 1.00 63.84 207 THR A N 1
ATOM 1678 C CA . THR A 1 207 ? -2.994 8.050 29.898 1.00 63.84 207 THR A CA 1
ATOM 1679 C C . THR A 1 207 ? -2.416 9.440 29.709 1.00 63.84 207 THR A C 1
ATOM 1681 O O . THR A 1 207 ? -2.512 9.967 28.592 1.00 63.84 207 THR A O 1
ATOM 1684 N N . PRO A 1 208 ? -1.929 10.096 30.779 1.00 59.66 208 PRO A N 1
ATOM 1685 C CA . PRO A 1 208 ? -1.239 11.357 30.612 1.00 59.66 208 PRO A CA 1
ATOM 1686 C C . PRO A 1 208 ? -0.167 11.061 29.579 1.00 59.66 208 PRO A C 1
ATOM 1688 O O . PRO A 1 208 ? 0.593 10.102 29.738 1.00 59.66 208 PRO A O 1
ATOM 1691 N N . HIS A 1 209 ? -0.221 11.774 28.456 1.00 54.16 209 HIS A N 1
ATOM 1692 C CA . HIS A 1 209 ? 0.806 11.691 27.441 1.00 54.16 209 HIS A CA 1
ATOM 1693 C C . HIS A 1 209 ? 2.062 12.108 28.197 1.00 54.16 209 HIS A C 1
ATOM 1695 O O . HIS A 1 209 ? 2.237 13.283 28.493 1.00 54.16 209 HIS A O 1
ATOM 1701 N N . LEU A 1 210 ? 2.823 11.130 28.692 1.00 52.69 210 LEU A N 1
ATOM 1702 C CA . LEU A 1 210 ? 4.074 11.385 29.369 1.00 52.69 210 LEU A CA 1
ATOM 1703 C C . LEU A 1 210 ? 4.907 12.035 28.283 1.00 52.69 210 LEU A C 1
ATOM 1705 O O . LEU A 1 210 ? 5.340 11.365 27.339 1.00 52.69 210 LEU A O 1
ATOM 1709 N N . ASP A 1 211 ? 5.023 13.355 28.371 1.00 49.78 211 ASP A N 1
ATOM 1710 C CA . ASP A 1 211 ? 5.967 14.160 27.626 1.00 49.78 211 ASP A CA 1
ATOM 1711 C C . ASP A 1 211 ? 7.356 13.695 28.066 1.00 49.78 211 ASP A C 1
ATOM 1713 O O . ASP A 1 211 ? 8.068 14.329 28.836 1.00 49.78 211 ASP A O 1
ATOM 1717 N N . HIS A 1 212 ? 7.761 12.524 27.573 1.00 51.62 212 HIS A N 1
ATOM 1718 C CA . HIS A 1 212 ? 9.079 11.929 27.760 1.00 51.62 212 HIS A CA 1
ATOM 1719 C C . HIS A 1 212 ? 10.179 12.745 27.053 1.00 51.62 212 HIS A C 1
ATOM 1721 O O . HIS A 1 212 ? 11.268 12.231 26.815 1.00 51.62 212 HIS A O 1
ATOM 1727 N N . ALA A 1 213 ? 9.903 14.003 26.706 1.00 53.84 213 ALA A N 1
ATOM 1728 C CA . ALA A 1 213 ? 10.858 14.943 26.152 1.00 53.84 213 ALA A CA 1
ATOM 1729 C C . ALA A 1 213 ? 11.451 15.895 27.207 1.00 53.84 213 ALA A C 1
ATOM 1731 O O . ALA A 1 213 ? 12.512 16.441 26.940 1.00 53.84 213 ALA A O 1
ATOM 1732 N N . GLU A 1 214 ? 10.851 16.066 28.395 1.00 53.16 214 GLU A N 1
ATOM 1733 C CA . GLU A 1 214 ? 11.343 17.062 29.373 1.00 53.16 214 GLU A CA 1
ATOM 1734 C C . GLU A 1 214 ? 12.204 16.497 30.516 1.00 53.16 214 GLU A C 1
ATOM 1736 O O . GLU A 1 214 ? 12.878 17.252 31.203 1.00 53.16 214 GLU A O 1
ATOM 1741 N N . ALA A 1 215 ? 12.280 15.176 30.705 1.00 55.53 215 ALA A N 1
ATOM 1742 C CA . ALA A 1 215 ? 13.056 14.591 31.811 1.00 55.53 215 ALA A CA 1
ATOM 1743 C C . ALA A 1 215 ? 14.531 14.273 31.474 1.00 55.53 215 ALA A C 1
ATOM 1745 O O . ALA A 1 215 ? 15.201 13.602 32.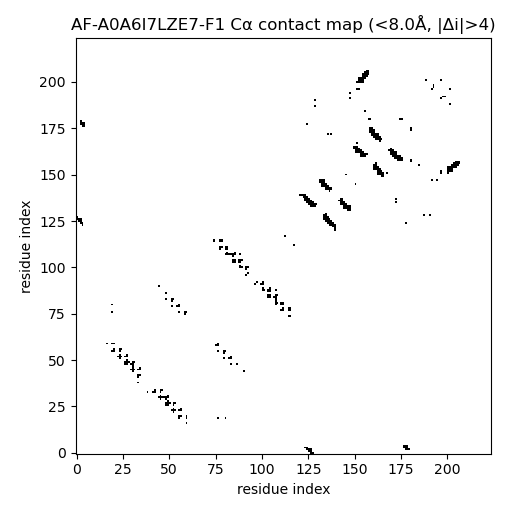258 1.00 55.53 215 ALA A O 1
ATOM 1746 N N . ALA A 1 216 ? 15.040 14.699 30.312 1.00 57.03 216 ALA A N 1
ATOM 1747 C CA . ALA A 1 216 ? 16.419 14.420 29.894 1.00 57.03 216 ALA A CA 1
ATOM 1748 C C . ALA A 1 216 ? 17.395 15.602 30.063 1.00 57.03 216 ALA A C 1
ATOM 1750 O O . ALA A 1 216 ? 18.596 15.376 29.939 1.00 57.03 216 ALA A O 1
ATOM 1751 N N . ASP A 1 217 ? 16.921 16.815 30.376 1.00 56.97 217 ASP A N 1
ATOM 1752 C CA . ASP A 1 217 ? 17.791 18.003 30.502 1.00 56.97 217 ASP A CA 1
ATOM 1753 C C . ASP A 1 217 ? 18.303 18.270 31.935 1.00 56.97 217 ASP A C 1
ATOM 1755 O O . ASP A 1 217 ? 19.295 18.971 32.109 1.00 56.97 217 ASP A O 1
ATOM 1759 N N . ASP A 1 218 ? 17.728 17.638 32.964 1.00 58.00 218 ASP A N 1
ATOM 1760 C CA . ASP A 1 218 ? 18.102 17.872 34.376 1.00 58.00 218 ASP A CA 1
ATOM 1761 C C . ASP A 1 218 ? 19.214 16.945 34.919 1.00 58.00 218 ASP A C 1
ATOM 1763 O O . ASP A 1 218 ? 19.486 16.916 36.120 1.00 58.00 218 ASP A O 1
ATOM 1767 N N . LEU A 1 219 ? 19.897 16.181 34.056 1.00 60.72 219 LEU A N 1
ATOM 1768 C CA . LEU A 1 219 ? 20.998 15.282 34.455 1.00 60.72 219 LEU A CA 1
ATOM 1769 C C . LEU A 1 219 ? 22.368 15.661 33.872 1.00 60.72 219 LEU A C 1
ATOM 1771 O O . LEU A 1 219 ? 23.251 14.806 33.780 1.00 60.72 219 LEU A O 1
ATOM 1775 N N . LEU A 1 220 ? 22.594 16.931 33.525 1.00 66.62 220 LEU A N 1
ATOM 1776 C CA . LEU A 1 220 ? 23.960 17.426 33.339 1.00 66.62 220 LEU A CA 1
ATOM 1777 C C . LEU A 1 220 ? 24.555 17.816 34.705 1.00 66.62 220 LEU A C 1
ATOM 1779 O O . LEU A 1 220 ? 24.100 18.786 35.312 1.00 66.62 220 LEU A O 1
ATOM 1783 N N . PRO A 1 221 ? 25.572 17.096 35.218 1.00 66.69 221 PRO A N 1
ATOM 1784 C CA . PRO A 1 221 ? 26.269 17.517 36.421 1.00 66.69 221 PRO A CA 1
ATOM 1785 C C . PRO A 1 221 ? 27.004 18.827 36.135 1.00 66.69 221 PRO A C 1
ATOM 1787 O O . PRO A 1 221 ? 27.814 18.914 35.211 1.00 66.69 221 PRO A O 1
ATOM 1790 N N . SER A 1 222 ? 26.737 19.843 36.951 1.00 61.88 222 SER A N 1
ATOM 1791 C CA . SER A 1 222 ? 27.536 21.061 37.016 1.00 61.88 222 SER A CA 1
ATOM 1792 C C . SER A 1 222 ? 28.983 20.690 37.352 1.00 61.88 222 SER A C 1
ATOM 1794 O O . SER A 1 222 ? 29.294 20.368 38.501 1.00 61.88 222 SER A O 1
ATOM 1796 N N . SER A 1 223 ? 29.861 20.699 36.352 1.00 67.75 223 SER A N 1
ATOM 1797 C CA . SER A 1 223 ? 31.303 20.591 36.556 1.00 67.75 223 SER A CA 1
ATOM 1798 C C . SER A 1 223 ? 31.795 21.849 37.273 1.00 67.75 223 SER A C 1
ATOM 1800 O O . SER A 1 223 ? 31.692 22.947 36.719 1.00 67.75 223 SER A O 1
ATOM 1802 N N . GLN A 1 224 ? 32.282 21.667 38.501 1.00 67.19 224 GLN A N 1
ATOM 1803 C CA . GLN A 1 224 ? 33.155 22.613 39.199 1.00 67.19 224 GLN A CA 1
ATOM 1804 C C . GLN A 1 224 ? 34.586 22.499 38.675 1.00 67.19 224 GLN A C 1
ATOM 1806 O O . GLN A 1 224 ? 34.969 21.375 38.270 1.00 67.19 224 GLN A O 1
#